Protein AF-A0A444UTI2-F1 (afdb_monomer_lite)

pLDDT: mean 84.06, std 17.98, range [40.38, 98.62]

Organism: Acipenser ruthenus (NCBI:txid7906)

Radius of gyration: 18.8 Å; chains: 1; bounding box: 43×40×63 Å

Foldseek 3Di:
DKWWWDQPDPQANQWIKIFDDDPDPPPDGDIWTWGFLDDPLQFWTKIKTAPDADPVQAGDFIKMFIKTPDLQDHDPVVVVVVQVLCVLLVNHPQKDFADAPPHDDPPDPDPPPPDDPPPCVVVVVVPVVDPPPVNNPSRNVSRHGDSPDDLVSNAAKIATGMMRHGPDKDFRHNWMKGWDADPVRIIMIDIDGDTDPDD

InterPro domains:
  IPR000566 Lipocalin/cytosolic fatty-acid binding domain [PF00061] (10-85)
  IPR002449 Retinol binding protein/Purpurin [PR01174] (9-24)
  IPR002449 Retinol binding protein/Purpurin [PR01174] (35-51)
  IPR002449 Retinol binding protein/Purpurin [PR01174] (63-82)
  IPR002449 Retinol binding protein/Purpurin [PTHR11873] (1-102)
  IPR012674 Calycin [G3DSA:2.40.128.20] (1-105)
  IPR012674 Calycin [G3DSA:2.40.128.20] (136-199)
  IPR012674 Calycin [SSF50814] (4-91)
  IPR012674 Calycin [SSF50814] (127-194)
  IPR022272 Lipocalin family conserved site [PS00213] (148-161)

Secondary structure (DSSP, 8-state):
-EEEEE-S-TT-TTEEEEEEE-SSTTS--EEEEEEEEEE-SSSEEEEEEEEEE-TTSBEEEEEEEEEESSTT---HHHHHHHHHHHHHTT-TT--EEPP-TT--------------TTTTHHHHHHHTT---------BGGG----TT--HHHH-EEEEEEEEE--SS--B-SS-EEEEEE-TT--EEEEEE--B----

Structure (mmCIF, N/CA/C/O backbone):
data_AF-A0A444UTI2-F1
#
_entry.id   AF-A0A444UTI2-F1
#
loop_
_atom_site.group_PDB
_atom_site.id
_atom_site.type_symbol
_atom_site.label_atom_id
_atom_site.label_alt_id
_atom_site.label_comp_id
_atom_site.label_asym_id
_atom_site.label_entity_id
_atom_site.label_seq_id
_atom_site.pdbx_PDB_ins_code
_atom_site.Cartn_x
_atom_site.Cartn_y
_atom_site.Cartn_z
_atom_site.occupancy
_atom_site.B_iso_or_equiv
_atom_site.auth_seq_id
_atom_site.auth_comp_id
_atom_site.auth_asym_id
_atom_site.auth_atom_id
_atom_site.pdbx_PDB_model_num
ATOM 1 N N . MET A 1 1 ? -8.626 11.758 -7.438 1.00 76.06 1 MET A N 1
ATOM 2 C CA . MET A 1 1 ? -7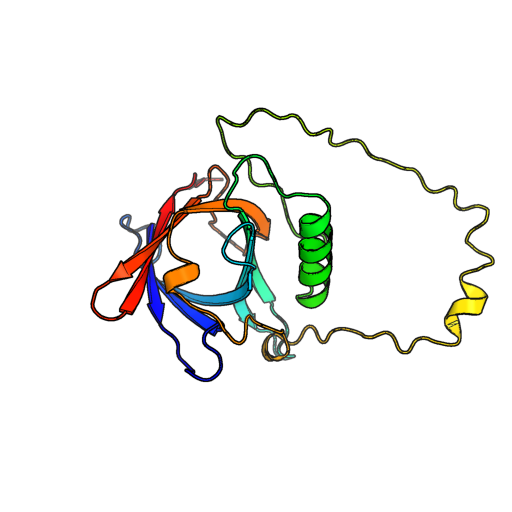.184 11.926 -7.732 1.00 76.06 1 MET A CA 1
ATOM 3 C C . MET A 1 1 ? -6.773 10.808 -8.670 1.00 76.06 1 MET A C 1
ATOM 5 O O . MET A 1 1 ? -7.313 9.720 -8.507 1.00 76.06 1 MET A O 1
ATOM 9 N N . SER A 1 2 ? -5.887 11.069 -9.632 1.00 85.38 2 SER A N 1
ATOM 10 C CA . SER A 1 2 ? -5.289 10.017 -10.464 1.00 85.38 2 SER A CA 1
ATOM 11 C C . SER A 1 2 ? -3.809 9.891 -10.125 1.00 85.38 2 SER A C 1
ATOM 13 O O . SER A 1 2 ? -3.140 10.911 -9.943 1.00 85.38 2 SER A O 1
ATOM 15 N N . ALA A 1 3 ? -3.314 8.662 -10.047 1.00 90.38 3 ALA A N 1
ATOM 16 C CA . ALA A 1 3 ? -1.910 8.365 -9.814 1.00 90.38 3 ALA A CA 1
ATOM 17 C C . ALA A 1 3 ? -1.399 7.321 -10.809 1.00 90.38 3 ALA A C 1
ATOM 19 O O . ALA A 1 3 ? -2.153 6.449 -11.235 1.00 90.38 3 ALA A O 1
ATOM 20 N N . GLN A 1 4 ? -0.125 7.421 -11.166 1.00 93.06 4 GLN A N 1
ATOM 21 C CA . GLN A 1 4 ? 0.609 6.430 -11.945 1.00 93.06 4 GLN A CA 1
ATOM 22 C C . GLN A 1 4 ? 1.736 5.865 -11.087 1.00 93.06 4 GLN A C 1
ATOM 24 O O . GLN A 1 4 ? 2.342 6.598 -10.302 1.00 93.06 4 GLN A O 1
ATOM 29 N N . TYR A 1 5 ? 2.027 4.580 -11.244 1.00 94.38 5 TYR A N 1
ATOM 30 C CA . TYR A 1 5 ? 3.024 3.885 -10.443 1.00 94.38 5 TYR A CA 1
ATOM 31 C C . TYR A 1 5 ? 4.166 3.404 -11.322 1.00 94.38 5 TYR A C 1
ATOM 33 O O . TYR A 1 5 ? 3.947 2.806 -12.374 1.00 94.38 5 TYR A O 1
ATOM 41 N N . THR A 1 6 ? 5.388 3.635 -10.859 1.00 94.56 6 THR A N 1
ATOM 42 C CA . THR A 1 6 ? 6.602 3.093 -11.467 1.00 94.56 6 THR A CA 1
ATOM 43 C C . THR A 1 6 ? 7.312 2.178 -10.478 1.00 94.56 6 THR A C 1
ATOM 45 O O . THR A 1 6 ? 7.203 2.355 -9.265 1.00 94.56 6 THR A O 1
ATOM 48 N N . VAL A 1 7 ? 8.031 1.180 -10.989 1.00 94.75 7 VAL A N 1
ATOM 49 C CA . VAL A 1 7 ? 8.854 0.261 -10.190 1.00 94.75 7 VAL A CA 1
ATOM 50 C C . VAL A 1 7 ? 10.319 0.655 -10.396 1.00 94.75 7 VAL A C 1
ATOM 52 O O . VAL A 1 7 ? 10.871 0.355 -11.455 1.00 94.75 7 VAL A O 1
ATOM 55 N N . PRO A 1 8 ? 10.972 1.333 -9.432 1.00 92.69 8 PRO A N 1
ATOM 56 C CA . PRO A 1 8 ? 12.364 1.756 -9.590 1.00 92.69 8 PRO A CA 1
ATOM 57 C C . PRO A 1 8 ? 13.346 0.580 -9.627 1.00 92.69 8 PRO A C 1
ATOM 59 O O . PRO A 1 8 ? 14.372 0.653 -10.298 1.00 92.69 8 PRO A O 1
ATOM 62 N N . ASN A 1 9 ? 13.038 -0.505 -8.907 1.00 92.44 9 ASN A N 1
ATOM 63 C CA . ASN A 1 9 ? 13.859 -1.709 -8.850 1.00 92.44 9 ASN A CA 1
ATOM 64 C C . ASN A 1 9 ? 13.020 -2.953 -9.194 1.00 92.44 9 ASN A C 1
ATOM 66 O O . ASN A 1 9 ? 12.227 -3.390 -8.358 1.00 92.44 9 ASN A O 1
ATOM 70 N N . PRO A 1 10 ? 13.221 -3.574 -10.371 1.00 90.81 10 PRO A N 1
ATOM 71 C CA . PRO A 1 10 ? 12.492 -4.779 -10.772 1.00 90.81 10 PRO A CA 1
ATOM 72 C C . PRO A 1 10 ? 12.677 -5.984 -9.839 1.00 90.81 10 PRO A C 1
ATOM 74 O O . PRO A 1 10 ? 11.828 -6.867 -9.827 1.00 90.81 10 PRO A O 1
ATOM 77 N N . ALA A 1 11 ? 13.759 -6.032 -9.051 1.00 92.62 11 ALA A N 1
ATOM 78 C CA . ALA A 1 11 ? 13.981 -7.092 -8.064 1.00 92.62 11 ALA A CA 1
ATOM 79 C C . ALA A 1 11 ? 13.108 -6.939 -6.803 1.00 92.62 11 ALA A C 1
ATOM 81 O O . ALA A 1 11 ? 13.028 -7.862 -6.001 1.00 92.62 11 ALA A O 1
ATOM 82 N N . ALA A 1 12 ? 12.466 -5.782 -6.620 1.00 93.00 12 ALA A N 1
ATOM 83 C CA . ALA A 1 12 ? 11.563 -5.498 -5.510 1.00 93.00 12 ALA A CA 1
ATOM 84 C C . ALA A 1 12 ? 10.273 -4.840 -6.037 1.00 93.00 12 ALA A C 1
ATOM 86 O O . ALA A 1 12 ? 10.026 -3.663 -5.760 1.00 93.00 12 ALA A O 1
ATOM 87 N N . PRO A 1 13 ? 9.432 -5.571 -6.794 1.00 94.56 13 PRO A N 1
ATOM 88 C CA . PRO A 1 13 ? 8.257 -5.009 -7.465 1.00 94.56 13 PRO A CA 1
ATOM 89 C C . PRO A 1 13 ? 7.216 -4.429 -6.497 1.00 94.56 13 PRO A C 1
ATOM 91 O O . PRO A 1 13 ? 6.446 -3.553 -6.881 1.00 94.56 13 PRO A O 1
ATOM 94 N N . GLY A 1 14 ? 7.215 -4.861 -5.230 1.00 95.19 14 GLY A N 1
ATOM 95 C CA . GLY A 1 14 ? 6.378 -4.287 -4.175 1.00 95.19 14 GLY A CA 1
ATOM 96 C C . GLY A 1 14 ? 6.800 -2.885 -3.714 1.00 95.19 14 GLY A C 1
ATOM 97 O O . GLY A 1 14 ? 5.998 -2.214 -3.067 1.00 95.19 14 GLY A O 1
ATOM 98 N N . LYS A 1 15 ? 8.018 -2.414 -4.037 1.00 95.56 15 LYS A N 1
ATOM 99 C CA . LYS A 1 15 ? 8.489 -1.044 -3.759 1.00 95.56 15 LYS A CA 1
ATOM 100 C C . LYS A 1 15 ? 8.261 -0.170 -4.989 1.00 95.56 15 LYS A C 1
ATOM 102 O O . LYS A 1 15 ? 9.105 -0.100 -5.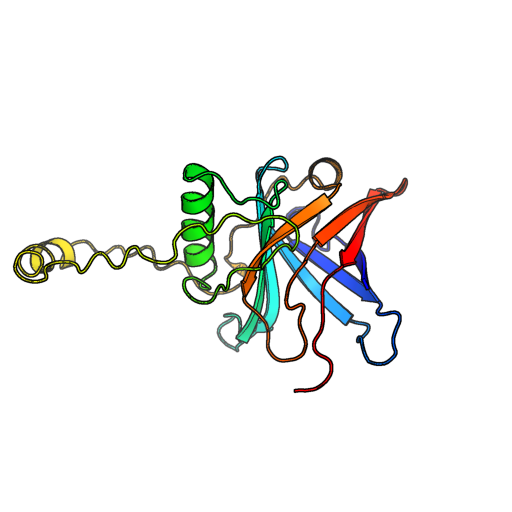879 1.00 95.56 15 LYS A O 1
ATOM 107 N N . MET A 1 16 ? 7.118 0.503 -5.033 1.00 95.56 16 MET A N 1
ATOM 108 C CA . MET A 1 16 ? 6.751 1.386 -6.139 1.00 95.56 16 MET A CA 1
ATOM 109 C C . MET A 1 16 ? 6.936 2.856 -5.766 1.00 95.56 16 MET A C 1
ATOM 111 O O . MET A 1 16 ? 7.008 3.225 -4.592 1.00 95.56 16 MET A O 1
ATOM 115 N N . PHE A 1 17 ? 6.980 3.703 -6.788 1.00 94.50 17 PHE A N 1
ATOM 116 C CA . PHE A 1 17 ? 6.906 5.150 -6.660 1.00 94.50 17 PHE A CA 1
ATOM 117 C C . PHE A 1 17 ? 5.603 5.643 -7.292 1.00 94.50 17 PHE A C 1
ATOM 119 O O . PHE A 1 17 ? 5.302 5.329 -8.445 1.00 94.50 17 PHE A O 1
ATOM 126 N N . MET A 1 18 ? 4.807 6.379 -6.521 1.00 92.88 18 MET A N 1
ATOM 127 C CA . MET A 1 18 ? 3.493 6.875 -6.911 1.00 92.88 18 MET A CA 1
ATOM 128 C C . MET A 1 18 ? 3.595 8.335 -7.334 1.00 92.88 18 MET A C 1
ATOM 130 O O . MET A 1 18 ? 3.789 9.211 -6.497 1.00 92.88 18 MET A O 1
ATOM 134 N N . ASN A 1 19 ? 3.377 8.603 -8.617 1.00 90.69 19 ASN A N 1
ATOM 135 C CA . ASN A 1 19 ? 3.254 9.948 -9.165 1.00 90.69 19 ASN A CA 1
ATOM 136 C C . ASN A 1 19 ? 1.779 10.326 -9.237 1.00 90.69 19 ASN A C 1
ATOM 138 O O . ASN A 1 19 ? 1.020 9.705 -9.983 1.00 90.69 19 ASN A O 1
ATOM 142 N N . TYR A 1 20 ? 1.354 11.340 -8.493 1.00 85.19 20 TYR A N 1
ATOM 143 C CA . TYR A 1 20 ? -0.046 11.750 -8.454 1.00 85.19 20 TYR A CA 1
ATOM 144 C C . TYR A 1 20 ? -0.251 13.167 -8.970 1.00 85.19 20 TYR A C 1
ATOM 146 O O . TYR A 1 20 ? 0.548 14.074 -8.738 1.00 85.19 20 TYR A O 1
ATOM 154 N N . GLN A 1 21 ? -1.378 13.359 -9.655 1.00 74.94 21 GLN A N 1
ATOM 155 C CA . GLN A 1 21 ? -1.825 14.660 -10.134 1.00 74.94 21 GLN A CA 1
ATOM 156 C C . GLN A 1 21 ? -3.221 14.964 -9.578 1.00 74.94 21 GLN A C 1
ATOM 158 O O . GLN A 1 21 ? -4.174 14.185 -9.720 1.00 74.94 21 GLN A O 1
ATOM 163 N N . GLY A 1 22 ? -3.337 16.102 -8.894 1.00 65.19 22 GLY A N 1
ATOM 164 C CA . GLY A 1 22 ? -4.606 16.663 -8.448 1.00 65.19 22 GLY A CA 1
ATOM 165 C C . GLY A 1 22 ? -5.216 17.573 -9.515 1.00 65.19 22 GLY A C 1
ATOM 166 O O . GLY A 1 22 ? -4.516 18.350 -10.150 1.00 65.19 22 GLY A O 1
ATOM 167 N N . LEU A 1 23 ? -6.537 17.492 -9.708 1.00 52.66 23 LEU A N 1
ATOM 168 C CA . LEU A 1 23 ? -7.281 18.336 -10.663 1.00 52.66 23 LEU A CA 1
ATOM 169 C C . LEU A 1 23 ? -7.608 19.740 -10.115 1.00 52.66 23 LEU A C 1
ATOM 171 O O . LEU A 1 23 ? -8.112 20.583 -10.848 1.00 52.66 23 LEU A O 1
ATOM 175 N N . ALA A 1 24 ? -7.345 19.992 -8.831 1.00 45.44 24 ALA A N 1
ATOM 176 C CA . ALA A 1 24 ? -7.494 21.301 -8.203 1.00 45.44 24 ALA A CA 1
ATOM 177 C C . ALA A 1 24 ? -6.104 21.829 -7.839 1.00 45.44 24 ALA A C 1
ATOM 179 O O . ALA A 1 24 ? -5.299 21.069 -7.313 1.00 45.44 24 ALA A O 1
ATOM 180 N N . SER A 1 25 ? -5.843 23.124 -8.038 1.00 40.38 25 SER A N 1
ATOM 181 C CA . SER A 1 25 ? -4.560 23.785 -7.727 1.00 40.38 25 SER A CA 1
ATOM 182 C C . SER A 1 25 ? -4.097 23.642 -6.266 1.00 40.38 25 SER A C 1
ATOM 184 O O . SER A 1 25 ? -2.938 23.900 -5.969 1.00 40.38 25 SER A O 1
ATOM 186 N N . TYR A 1 26 ? -4.994 23.231 -5.362 1.00 48.59 26 TYR A N 1
ATOM 187 C CA . TYR A 1 26 ? -4.726 22.945 -3.947 1.00 48.59 26 TYR A CA 1
ATOM 188 C C . TYR A 1 26 ? -4.386 21.475 -3.653 1.00 48.59 26 TYR A C 1
ATOM 190 O O . TYR A 1 26 ? -3.902 21.160 -2.571 1.00 48.59 26 TYR A O 1
ATOM 198 N N . LEU A 1 27 ? -4.674 20.560 -4.580 1.00 56.81 27 LEU A N 1
ATOM 199 C CA . LEU A 1 27 ? -4.291 19.156 -4.476 1.00 56.81 27 LEU A CA 1
ATOM 200 C C . LEU A 1 27 ? -2.938 19.027 -5.170 1.00 56.81 27 LEU A C 1
ATOM 202 O O . LEU A 1 27 ? -2.890 18.866 -6.389 1.00 56.81 27 LEU A O 1
ATOM 206 N N . SER A 1 28 ? -1.857 19.174 -4.402 1.00 54.84 28 SER A N 1
ATOM 207 C CA . SER A 1 28 ? -0.483 19.130 -4.906 1.00 54.84 28 SER A CA 1
ATOM 208 C C . SER A 1 28 ? -0.287 17.971 -5.886 1.00 54.84 28 SER A C 1
ATOM 210 O O . SER A 1 28 ? -0.652 16.832 -5.598 1.00 54.84 28 SER A O 1
ATOM 212 N N . SER A 1 29 ? 0.288 18.257 -7.054 1.00 68.50 29 SER A N 1
ATOM 213 C CA . SER A 1 29 ? 1.008 17.235 -7.810 1.00 68.50 29 SER A CA 1
ATOM 214 C C . SER A 1 29 ? 2.245 16.853 -7.006 1.00 68.50 29 SER A C 1
ATOM 216 O O . SER A 1 29 ? 2.961 17.743 -6.543 1.00 68.50 29 SER A O 1
ATOM 218 N N . GLY A 1 30 ? 2.492 15.564 -6.827 1.00 78.56 30 GLY A N 1
ATOM 219 C CA . GLY A 1 30 ? 3.576 15.086 -5.981 1.00 78.56 30 GLY A CA 1
ATOM 220 C C . GLY A 1 30 ? 3.977 13.659 -6.316 1.00 78.56 30 GLY A C 1
ATOM 221 O O . GLY A 1 30 ? 3.381 13.012 -7.183 1.00 78.56 30 GLY A O 1
ATOM 222 N N . GLY A 1 31 ? 5.020 13.202 -5.636 1.00 85.00 31 GLY A N 1
ATOM 223 C CA . GLY A 1 31 ? 5.572 11.869 -5.786 1.00 85.00 31 GLY A CA 1
ATOM 224 C C . GLY A 1 31 ? 5.914 11.307 -4.417 1.00 85.00 31 GLY A C 1
ATOM 225 O O . GLY A 1 31 ? 6.728 11.900 -3.717 1.00 85.00 31 GLY A O 1
ATOM 226 N N . ASP A 1 32 ? 5.305 10.180 -4.059 1.00 88.94 32 ASP A N 1
ATOM 227 C CA . ASP A 1 32 ? 5.557 9.499 -2.789 1.00 88.94 32 ASP A CA 1
ATOM 228 C C . ASP A 1 32 ? 5.983 8.050 -3.057 1.00 88.94 32 ASP A C 1
ATOM 230 O O . ASP A 1 32 ? 5.527 7.411 -4.010 1.00 88.94 32 ASP A O 1
ATOM 234 N N . ASN A 1 33 ? 6.807 7.491 -2.171 1.00 92.25 33 ASN A N 1
ATOM 235 C CA . ASN A 1 33 ? 7.007 6.046 -2.129 1.00 92.25 33 ASN A CA 1
ATOM 236 C C . ASN A 1 33 ? 5.672 5.357 -1.826 1.00 92.25 33 ASN A C 1
ATOM 238 O O . ASN A 1 33 ? 4.947 5.776 -0.929 1.00 92.25 33 ASN A O 1
ATOM 242 N N . TYR A 1 34 ? 5.364 4.284 -2.545 1.00 94.94 34 TYR A N 1
ATOM 243 C CA . TYR A 1 34 ? 4.183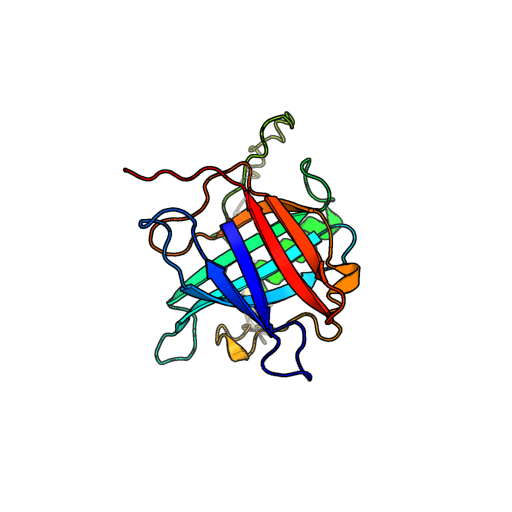 3.465 -2.311 1.00 94.94 34 TYR A CA 1
ATOM 244 C C . TYR A 1 34 ? 4.610 2.005 -2.280 1.00 94.94 34 TYR A C 1
ATOM 246 O O . TYR A 1 34 ? 4.890 1.388 -3.308 1.00 94.94 34 TYR A O 1
ATOM 254 N N . TRP A 1 35 ? 4.726 1.459 -1.079 1.00 97.50 35 TRP A N 1
ATOM 255 C CA . TRP A 1 35 ? 5.156 0.088 -0.871 1.00 97.50 35 TRP A CA 1
ATOM 256 C C . TRP A 1 35 ? 3.963 -0.777 -0.501 1.00 97.50 35 TRP A C 1
ATOM 258 O O . TRP A 1 35 ? 3.131 -0.387 0.318 1.00 97.50 35 TRP A O 1
ATOM 268 N N . VAL A 1 36 ? 3.891 -1.965 -1.090 1.00 98.25 36 VAL A N 1
ATOM 269 C CA . VAL A 1 36 ? 2.949 -3.006 -0.682 1.00 98.25 36 VAL A CA 1
ATOM 270 C C . VAL A 1 36 ? 3.682 -3.914 0.293 1.00 98.25 36 VAL A C 1
ATOM 272 O O . VAL A 1 36 ? 4.533 -4.706 -0.108 1.00 98.25 36 VAL A O 1
ATOM 275 N N . ILE A 1 37 ? 3.379 -3.757 1.580 1.00 97.88 37 ILE A N 1
ATOM 276 C CA . ILE A 1 37 ? 3.993 -4.529 2.666 1.00 97.88 37 ILE A CA 1
ATOM 277 C C . ILE A 1 37 ? 3.548 -5.983 2.577 1.00 97.88 37 ILE A C 1
ATOM 279 O O . ILE A 1 37 ? 4.371 -6.891 2.582 1.00 97.88 37 ILE A O 1
ATOM 283 N N . ASP A 1 38 ? 2.238 -6.193 2.455 1.00 98.31 38 ASP A N 1
ATOM 284 C CA . ASP A 1 38 ? 1.654 -7.521 2.326 1.00 98.31 38 ASP A CA 1
ATOM 285 C C . ASP A 1 38 ? 0.294 -7.451 1.628 1.00 98.31 38 ASP A C 1
ATOM 287 O O . ASP A 1 38 ? -0.423 -6.449 1.726 1.00 98.31 38 ASP A O 1
ATOM 291 N N . THR A 1 39 ? -0.059 -8.511 0.909 1.00 98.44 39 THR A N 1
ATOM 292 C CA . THR A 1 39 ? -1.370 -8.678 0.280 1.00 98.44 39 THR A CA 1
ATOM 293 C C . THR A 1 39 ? -1.564 -10.123 -0.160 1.00 98.44 39 THR A C 1
ATOM 295 O O . THR A 1 39 ? -0.646 -10.767 -0.674 1.00 98.44 39 THR A O 1
ATOM 298 N N . ASP A 1 40 ? -2.793 -10.611 -0.018 1.00 97.94 40 ASP A N 1
ATOM 299 C CA . ASP A 1 40 ? -3.246 -11.851 -0.650 1.00 97.94 40 ASP A CA 1
ATOM 300 C C . ASP A 1 40 ? -3.986 -11.609 -1.975 1.00 97.94 40 ASP A C 1
ATOM 302 O O . ASP A 1 40 ? -4.529 -12.551 -2.541 1.00 97.94 40 ASP A O 1
ATOM 306 N N . TYR A 1 41 ? -4.004 -10.363 -2.467 1.00 98.38 41 TYR A N 1
ATOM 307 C CA . TYR A 1 41 ? -4.709 -9.863 -3.659 1.00 98.38 41 TYR A CA 1
ATOM 308 C C . TYR A 1 41 ? -6.242 -9.910 -3.604 1.00 98.38 41 TYR A C 1
ATOM 310 O O . TYR A 1 41 ? -6.904 -9.016 -4.144 1.00 98.38 41 TYR A O 1
ATOM 318 N N . ASP A 1 42 ? -6.805 -10.911 -2.936 1.00 97.56 42 ASP A N 1
ATOM 319 C CA . ASP A 1 42 ? -8.229 -11.239 -2.970 1.00 97.56 42 ASP A CA 1
ATOM 320 C C . ASP A 1 42 ? -9.015 -10.692 -1.777 1.00 97.56 42 ASP A C 1
ATOM 322 O O . ASP A 1 42 ? -10.234 -10.536 -1.865 1.00 97.56 42 ASP A O 1
ATOM 326 N N . ASN A 1 43 ? -8.358 -10.384 -0.657 1.00 97.94 43 ASN A N 1
ATOM 327 C CA . ASN A 1 43 ? -9.055 -9.955 0.552 1.00 97.94 43 ASN A CA 1
ATOM 328 C C . ASN A 1 43 ? -8.485 -8.675 1.138 1.00 97.94 43 ASN A C 1
ATOM 330 O O . ASN A 1 43 ? -9.272 -7.790 1.477 1.00 97.94 43 ASN A O 1
ATOM 334 N N . TYR A 1 44 ? -7.163 -8.555 1.265 1.00 98.50 44 TYR A N 1
ATOM 335 C CA . TYR A 1 44 ? -6.535 -7.425 1.947 1.00 98.50 44 TYR A CA 1
ATOM 336 C C . TYR A 1 44 ? -5.246 -6.963 1.278 1.00 98.50 44 TYR A C 1
ATOM 338 O O . TYR A 1 44 ? -4.576 -7.716 0.573 1.00 98.50 44 TYR A O 1
ATOM 346 N N . ALA A 1 45 ? -4.883 -5.715 1.547 1.00 98.62 45 ALA A N 1
ATOM 347 C CA . ALA A 1 45 ? -3.569 -5.187 1.225 1.00 98.62 45 ALA A CA 1
ATOM 348 C C . ALA A 1 45 ? -3.135 -4.161 2.269 1.00 98.62 45 ALA A C 1
ATOM 350 O O . ALA A 1 45 ? -3.949 -3.387 2.773 1.00 98.62 45 ALA A O 1
ATOM 351 N N . ILE A 1 46 ? -1.849 -4.161 2.589 1.00 98.56 46 ILE A N 1
ATOM 352 C CA . ILE A 1 46 ? -1.230 -3.260 3.557 1.00 98.56 46 ILE A CA 1
ATOM 353 C C . ILE A 1 46 ? -0.229 -2.414 2.797 1.00 98.56 46 ILE A C 1
ATOM 355 O O . ILE A 1 46 ? 0.731 -2.938 2.230 1.00 98.56 46 ILE A O 1
ATOM 359 N N . THR A 1 47 ? -0.456 -1.107 2.778 1.00 98.06 47 THR A N 1
ATOM 360 C CA . THR A 1 47 ? 0.439 -0.179 2.092 1.00 98.06 47 THR A CA 1
ATOM 361 C C . THR A 1 47 ? 1.284 0.582 3.085 1.00 98.06 47 THR A C 1
ATOM 363 O O . THR A 1 47 ? 0.889 0.786 4.229 1.00 98.06 47 THR A O 1
ATOM 366 N N . TYR A 1 48 ? 2.419 1.077 2.631 1.00 97.62 48 TYR A N 1
ATOM 367 C CA . TYR A 1 48 ? 3.294 1.920 3.420 1.00 97.62 48 TYR A CA 1
ATOM 368 C C . TYR A 1 48 ? 3.914 2.991 2.534 1.00 97.62 48 TYR A C 1
ATOM 370 O O . TYR A 1 48 ? 4.295 2.728 1.394 1.00 97.62 48 TYR A O 1
ATOM 378 N N . ALA A 1 49 ? 4.024 4.194 3.072 1.00 95.38 49 ALA A N 1
ATOM 379 C CA . ALA A 1 49 ? 4.689 5.311 2.440 1.00 95.38 49 ALA A CA 1
ATOM 380 C C . ALA A 1 49 ? 5.417 6.121 3.509 1.00 95.38 49 ALA A C 1
ATOM 382 O O . ALA A 1 49 ? 4.878 6.359 4.590 1.00 95.38 49 ALA A O 1
ATOM 383 N N . CYS A 1 50 ? 6.621 6.580 3.185 1.00 94.75 50 CYS A N 1
ATOM 384 C CA . CYS A 1 50 ? 7.373 7.515 4.008 1.00 94.75 50 CYS A CA 1
ATOM 385 C C . CYS A 1 50 ? 7.770 8.715 3.147 1.00 94.75 50 CYS A C 1
ATOM 387 O O . CYS A 1 50 ? 8.381 8.534 2.089 1.00 94.75 50 CYS A O 1
ATOM 389 N N . ARG A 1 51 ? 7.369 9.913 3.577 1.00 91.44 51 ARG A N 1
ATOM 390 C CA . ARG A 1 51 ? 7.613 11.201 2.916 1.00 91.44 51 ARG A CA 1
ATOM 391 C C . ARG A 1 51 ? 8.926 11.829 3.369 1.00 91.44 51 ARG A C 1
ATOM 393 O O . ARG A 1 51 ? 9.646 12.370 2.536 1.00 91.44 51 ARG A O 1
ATOM 400 N N . SER A 1 52 ? 9.253 11.725 4.656 1.00 92.12 52 SER A N 1
ATOM 401 C CA . SER A 1 52 ? 10.523 12.189 5.222 1.00 92.12 52 SER A CA 1
ATOM 402 C C . SER A 1 52 ? 11.141 11.130 6.130 1.00 92.12 52 SER A C 1
ATOM 404 O O . SER A 1 52 ? 10.462 10.502 6.942 1.00 92.12 52 SER A O 1
ATOM 406 N N . LEU A 1 53 ? 12.448 10.928 5.975 1.00 94.44 53 LEU A N 1
ATOM 407 C CA . LEU A 1 53 ? 13.254 10.073 6.842 1.00 94.44 53 LEU A CA 1
ATOM 408 C C . LEU A 1 53 ? 13.972 10.928 7.884 1.00 94.44 53 LEU A C 1
ATOM 410 O O . LEU A 1 53 ? 14.338 12.072 7.609 1.00 94.44 53 LEU A O 1
ATOM 414 N N . LYS A 1 54 ? 14.217 10.342 9.052 1.00 95.06 54 LYS A N 1
ATOM 415 C CA . LYS A 1 54 ? 15.152 10.869 10.047 1.00 95.06 54 LYS A CA 1
ATOM 416 C C . LYS A 1 54 ? 16.582 10.459 9.700 1.00 95.06 54 LYS A C 1
ATOM 418 O O . LYS A 1 54 ? 16.805 9.549 8.901 1.00 95.06 54 LYS A O 1
ATOM 423 N N . ASP A 1 55 ? 17.549 11.080 10.369 1.00 95.56 55 ASP A N 1
ATOM 424 C CA . ASP A 1 55 ? 18.979 10.791 10.184 1.00 95.56 55 ASP A CA 1
ATOM 425 C C . ASP A 1 55 ? 19.358 9.338 10.529 1.00 95.56 55 ASP A C 1
ATOM 427 O O . ASP A 1 55 ? 20.327 8.804 9.995 1.00 95.56 55 ASP A O 1
ATOM 431 N N . ASP A 1 56 ? 18.587 8.681 11.401 1.00 94.19 56 ASP A N 1
ATOM 432 C CA . ASP A 1 56 ? 18.769 7.273 11.774 1.00 94.19 56 ASP A CA 1
ATOM 433 C C . ASP A 1 56 ? 18.119 6.280 10.786 1.00 94.19 56 ASP A C 1
ATOM 435 O O . ASP A 1 56 ? 18.188 5.067 10.990 1.00 94.19 56 ASP A O 1
ATOM 439 N N . GLY A 1 57 ? 17.492 6.776 9.713 1.00 93.81 57 GLY A N 1
ATOM 440 C CA . GLY A 1 57 ? 16.806 5.974 8.699 1.00 93.81 57 GLY A CA 1
ATOM 441 C C . GLY A 1 57 ? 15.398 5.516 9.090 1.00 93.81 57 GLY A C 1
ATOM 442 O O . GLY A 1 57 ? 14.759 4.790 8.322 1.00 93.81 57 GLY A O 1
ATOM 443 N N . THR A 1 58 ? 14.888 5.920 10.257 1.00 95.31 58 THR A N 1
ATOM 444 C CA . THR A 1 58 ? 13.480 5.721 10.623 1.00 95.31 58 THR A CA 1
ATOM 445 C C . THR A 1 58 ? 12.577 6.737 9.921 1.00 95.31 58 THR A C 1
ATOM 447 O O . THR A 1 58 ? 13.033 7.764 9.414 1.00 95.31 58 THR A O 1
ATOM 450 N N . CYS A 1 59 ? 11.276 6.448 9.849 1.00 95.50 59 CYS A N 1
ATOM 451 C CA . CYS A 1 59 ? 10.324 7.359 9.220 1.00 95.50 59 CYS A CA 1
ATOM 452 C C . CYS A 1 59 ? 9.922 8.495 10.166 1.00 95.50 59 CYS A C 1
ATOM 454 O O . CYS A 1 59 ? 9.602 8.255 11.333 1.00 95.50 59 CYS A O 1
ATOM 456 N N . ASP A 1 60 ? 9.918 9.720 9.649 1.00 94.56 60 ASP A N 1
ATOM 457 C CA . ASP A 1 60 ? 9.450 10.911 10.353 1.00 94.56 60 ASP A CA 1
ATOM 458 C C . ASP A 1 60 ? 7.984 11.199 10.007 1.00 94.56 60 ASP A C 1
ATOM 460 O O . ASP A 1 60 ? 7.102 11.019 10.847 1.00 94.56 60 ASP A O 1
ATOM 464 N N . ASP A 1 61 ? 7.705 11.508 8.737 1.00 93.69 61 ASP A N 1
ATOM 465 C CA . ASP A 1 61 ? 6.348 11.652 8.208 1.00 93.69 61 ASP A CA 1
ATOM 466 C C . ASP A 1 61 ? 6.024 10.506 7.247 1.00 93.69 61 ASP A C 1
ATOM 468 O O . ASP A 1 61 ? 6.560 10.416 6.143 1.00 93.69 61 ASP A O 1
ATOM 472 N N . GLY A 1 62 ? 5.131 9.610 7.658 1.00 93.88 62 GLY A N 1
ATOM 473 C CA . GLY A 1 62 ? 4.703 8.465 6.857 1.00 93.88 62 GLY A CA 1
ATOM 474 C C . GLY A 1 62 ? 3.211 8.212 6.960 1.00 93.88 62 GLY A C 1
ATOM 475 O O . GLY A 1 62 ? 2.558 8.665 7.894 1.00 93.88 62 GLY A O 1
ATOM 476 N N . TYR A 1 63 ? 2.658 7.461 6.018 1.00 95.75 63 TYR A N 1
ATOM 477 C CA . TYR A 1 63 ? 1.254 7.070 6.032 1.00 95.75 63 TYR A CA 1
ATOM 478 C C . TYR A 1 63 ? 1.075 5.633 5.571 1.00 95.75 63 TYR A C 1
ATOM 480 O O . TYR A 1 63 ? 1.910 5.055 4.875 1.00 95.75 63 TYR A O 1
ATOM 488 N N . SER A 1 64 ? -0.044 5.046 5.969 1.00 97.50 64 SER A N 1
ATOM 489 C CA . SER A 1 64 ? -0.380 3.668 5.632 1.00 97.50 64 SER A CA 1
ATOM 490 C C . SER A 1 64 ? -1.887 3.520 5.497 1.00 97.50 64 SER A C 1
ATOM 492 O O . SER A 1 64 ? -2.651 4.140 6.237 1.00 97.50 64 SER A O 1
ATOM 494 N N . LEU A 1 65 ? -2.316 2.704 4.537 1.00 97.50 65 LEU A N 1
ATOM 495 C CA . LEU A 1 65 ? -3.709 2.344 4.322 1.00 97.50 65 LEU A CA 1
ATOM 496 C C . LEU A 1 65 ? -3.833 0.825 4.392 1.00 97.50 65 LEU A C 1
ATOM 498 O O . LEU A 1 65 ? -3.099 0.092 3.727 1.00 97.50 65 LEU A O 1
ATOM 502 N N . ILE A 1 66 ? -4.791 0.361 5.191 1.00 98.38 66 ILE A N 1
ATOM 503 C CA . ILE A 1 66 ? -5.189 -1.044 5.223 1.00 98.38 66 ILE A CA 1
ATOM 504 C C . ILE A 1 66 ? -6.409 -1.188 4.327 1.00 98.38 66 ILE A C 1
ATOM 506 O O . ILE A 1 66 ? -7.511 -0.750 4.672 1.00 98.38 66 ILE A O 1
ATOM 510 N N . PHE A 1 67 ? -6.202 -1.782 3.162 1.00 98.38 67 PHE A N 1
ATOM 511 C CA . PHE A 1 67 ? -7.227 -2.015 2.164 1.00 98.38 67 PHE A CA 1
ATOM 512 C C . PHE A 1 67 ? -7.904 -3.373 2.340 1.00 98.38 67 PHE A C 1
ATOM 514 O O . PHE A 1 67 ? -7.312 -4.342 2.811 1.00 98.38 67 PHE A O 1
ATOM 521 N N . SER A 1 68 ? -9.159 -3.434 1.904 1.00 98.12 68 SER A N 1
ATOM 522 C CA . SER A 1 68 ? -9.957 -4.647 1.792 1.00 98.12 68 SER A CA 1
ATOM 523 C C . SER A 1 68 ? -10.721 -4.667 0.475 1.00 98.12 68 SER A C 1
ATOM 525 O O . SER A 1 68 ? -11.191 -3.623 0.009 1.00 98.12 68 SER A O 1
ATOM 527 N N . ARG A 1 69 ? -10.911 -5.855 -0.105 1.00 97.00 69 ARG A N 1
ATOM 528 C CA . ARG A 1 69 ? -11.870 -6.044 -1.208 1.00 97.00 69 ARG A CA 1
ATOM 529 C C . ARG A 1 69 ? -13.321 -5.914 -0.737 1.00 97.00 69 ARG A C 1
ATOM 531 O O . ARG A 1 69 ? -14.204 -5.589 -1.527 1.00 97.00 69 ARG A O 1
ATOM 538 N N . ASN A 1 70 ? -13.576 -6.117 0.558 1.00 95.38 70 ASN A N 1
ATOM 539 C CA . ASN A 1 70 ? -14.895 -6.021 1.174 1.00 95.38 70 ASN A CA 1
ATOM 540 C C . ASN A 1 70 ? -14.992 -4.798 2.114 1.00 95.38 70 ASN A C 1
ATOM 542 O O . ASN A 1 70 ? -14.337 -4.782 3.162 1.00 95.38 70 ASN A O 1
ATOM 546 N N . PRO A 1 71 ? -15.863 -3.809 1.830 1.00 94.19 71 PRO A N 1
ATOM 547 C CA . PRO A 1 71 ? -16.008 -2.617 2.669 1.00 94.19 71 PRO A CA 1
ATOM 548 C C . PRO A 1 71 ? -16.634 -2.899 4.047 1.00 94.19 71 PRO A C 1
ATOM 550 O O . PRO A 1 71 ? -16.697 -1.999 4.878 1.00 94.19 71 PRO A O 1
ATOM 553 N N . ARG A 1 72 ? -17.116 -4.125 4.306 1.00 90.44 72 ARG A N 1
ATOM 554 C CA . ARG A 1 72 ? -17.716 -4.528 5.593 1.00 90.44 72 ARG A CA 1
ATOM 555 C C . ARG A 1 72 ? -16.717 -4.926 6.669 1.00 90.44 72 ARG A C 1
ATOM 557 O O . ARG A 1 72 ? -17.129 -5.126 7.806 1.00 90.44 72 ARG A O 1
ATOM 564 N N . GLY A 1 73 ? -15.438 -5.044 6.333 1.00 91.31 73 GLY A N 1
ATOM 565 C CA . GLY A 1 73 ? -14.406 -5.429 7.289 1.00 91.31 73 GLY A CA 1
ATOM 566 C C . GLY A 1 73 ? -13.536 -6.581 6.803 1.00 91.31 73 GLY A C 1
ATOM 567 O O . GLY A 1 73 ? -13.705 -7.093 5.696 1.00 91.31 73 GLY A O 1
ATOM 568 N N . LEU A 1 74 ? -12.618 -6.993 7.678 1.00 94.69 74 LEU A N 1
ATOM 569 C CA . LEU A 1 74 ? -11.705 -8.116 7.470 1.00 94.69 74 LEU A CA 1
ATOM 570 C C . LEU A 1 74 ? -12.074 -9.293 8.386 1.00 94.69 74 LEU A C 1
ATOM 572 O O . LEU A 1 74 ? -12.444 -9.062 9.542 1.00 94.69 74 LEU A O 1
ATOM 576 N N . PRO A 1 75 ? -11.927 -10.549 7.932 1.00 95.19 75 PRO A N 1
ATOM 577 C CA . PRO A 1 75 ? -12.012 -11.729 8.788 1.00 95.19 75 PRO A CA 1
ATOM 578 C C . PRO A 1 75 ? -11.022 -11.681 9.968 1.00 95.19 75 PRO A C 1
ATOM 580 O O . PRO A 1 75 ? -9.921 -11.146 9.811 1.00 95.19 75 PRO A O 1
ATOM 583 N N . PRO A 1 76 ? -11.327 -12.312 11.122 1.00 95.56 76 PRO A N 1
ATOM 584 C CA . PRO A 1 76 ? -10.436 -12.312 12.288 1.00 95.56 76 PRO A CA 1
ATOM 585 C C . PRO A 1 76 ? -9.021 -12.842 12.017 1.00 95.56 76 PRO A C 1
ATOM 587 O O . PRO A 1 76 ? -8.066 -12.375 12.629 1.00 95.56 76 PRO A O 1
ATOM 590 N N . ALA A 1 77 ? -8.870 -13.803 11.098 1.00 96.12 77 ALA A N 1
ATOM 591 C CA . ALA A 1 77 ? -7.559 -14.312 10.696 1.00 96.12 77 ALA A CA 1
ATOM 592 C C . ALA A 1 77 ? -6.698 -13.217 10.044 1.00 96.12 77 ALA A C 1
ATOM 594 O O . ALA A 1 77 ? -5.550 -13.032 10.434 1.00 96.12 77 ALA A O 1
ATOM 595 N N . ILE A 1 78 ? -7.280 -12.434 9.131 1.00 96.94 78 ILE A N 1
ATOM 596 C CA . ILE A 1 78 ? -6.586 -11.340 8.443 1.00 96.94 78 ILE A CA 1
ATOM 597 C C . ILE A 1 78 ? -6.320 -10.172 9.399 1.00 96.94 78 ILE A C 1
ATOM 599 O O . ILE A 1 78 ? -5.256 -9.571 9.343 1.00 96.94 78 ILE A O 1
ATOM 603 N N . GLN A 1 79 ? -7.226 -9.883 10.339 1.00 96.31 79 GLN A N 1
ATOM 604 C CA . GLN A 1 79 ? -6.983 -8.844 11.350 1.00 96.31 79 GLN A CA 1
ATOM 605 C C . GLN A 1 79 ? -5.722 -9.114 12.189 1.00 96.31 79 GLN A C 1
ATOM 607 O O . GLN A 1 79 ? -5.029 -8.171 12.565 1.00 96.31 79 GLN A O 1
ATOM 612 N N . ARG A 1 80 ? -5.397 -10.387 12.465 1.00 96.75 80 ARG A N 1
ATOM 613 C CA . ARG A 1 80 ? -4.150 -10.755 13.158 1.00 96.75 80 ARG A CA 1
ATOM 614 C C . ARG A 1 80 ? -2.920 -10.466 12.303 1.00 96.75 80 ARG A C 1
ATOM 616 O O . ARG A 1 80 ? -1.961 -9.919 12.832 1.00 96.75 80 ARG A O 1
ATOM 623 N N . ILE A 1 81 ? -2.983 -10.774 11.006 1.00 97.50 81 ILE A N 1
ATOM 624 C CA . ILE A 1 81 ? -1.910 -10.463 10.049 1.00 97.50 81 ILE A CA 1
ATOM 625 C C . ILE A 1 81 ? -1.705 -8.949 9.974 1.00 97.50 81 ILE A C 1
ATOM 627 O O . ILE A 1 81 ? -0.585 -8.477 10.125 1.00 97.50 81 ILE A O 1
ATOM 631 N N . VAL A 1 82 ? -2.790 -8.178 9.831 1.00 97.44 82 VAL A N 1
ATOM 632 C CA . VAL A 1 82 ? -2.734 -6.709 9.816 1.00 97.44 82 VAL A CA 1
ATOM 633 C C . VAL A 1 82 ? -2.051 -6.180 11.070 1.00 97.44 82 VAL A C 1
ATOM 635 O O . VAL A 1 82 ? -1.120 -5.394 10.954 1.00 97.44 82 VAL A O 1
ATOM 638 N N . ARG A 1 83 ? -2.454 -6.640 12.259 1.00 96.69 83 ARG A N 1
ATOM 639 C CA . ARG A 1 83 ? -1.832 -6.202 13.514 1.00 96.69 83 ARG A CA 1
ATOM 640 C C . ARG A 1 83 ? -0.339 -6.535 13.569 1.00 96.69 83 ARG A C 1
ATOM 642 O O . ARG A 1 83 ? 0.450 -5.670 13.928 1.00 96.69 83 ARG A O 1
ATOM 649 N N . GLN A 1 84 ? 0.041 -7.753 13.191 1.00 96.44 84 GLN A N 1
ATOM 650 C CA . GLN A 1 84 ? 1.446 -8.154 13.141 1.00 96.44 84 GLN A CA 1
ATOM 651 C C . GLN A 1 84 ? 2.242 -7.245 12.192 1.00 96.44 84 GLN A C 1
ATOM 653 O O . GLN A 1 84 ? 3.286 -6.720 12.564 1.00 96.44 84 GLN A O 1
ATOM 658 N N . LYS A 1 85 ? 1.726 -6.987 10.987 1.00 97.25 85 LYS A N 1
ATOM 659 C CA . LYS A 1 85 ? 2.390 -6.119 10.007 1.00 97.25 85 LYS A CA 1
ATOM 660 C C . LYS A 1 85 ? 2.452 -4.656 10.446 1.00 97.25 85 LYS A C 1
ATOM 662 O O . LYS A 1 85 ? 3.427 -3.987 10.134 1.00 97.25 85 LYS A O 1
ATOM 667 N N . GLN A 1 86 ? 1.470 -4.167 11.205 1.00 96.75 86 GLN A N 1
ATOM 668 C CA . GLN A 1 86 ? 1.524 -2.839 11.829 1.00 96.75 86 GLN A CA 1
ATOM 669 C C . GLN A 1 86 ? 2.658 -2.728 12.860 1.00 96.75 86 GLN A C 1
ATOM 671 O O . GLN A 1 86 ? 3.277 -1.668 12.967 1.00 96.75 86 GLN A O 1
ATOM 676 N N . GLU A 1 87 ? 2.929 -3.801 13.609 1.00 95.31 87 GLU A N 1
ATOM 677 C CA . GLU A 1 87 ? 4.060 -3.887 14.542 1.00 95.31 87 GLU A CA 1
ATOM 678 C C . GLU A 1 87 ? 5.394 -3.953 13.775 1.00 95.31 87 GLU A C 1
ATOM 680 O O . GLU A 1 87 ? 6.298 -3.179 14.080 1.00 95.31 87 GLU A O 1
ATOM 685 N N . GLU A 1 88 ? 5.489 -4.774 12.720 1.00 94.44 88 GLU A N 1
ATOM 686 C CA . GLU A 1 88 ? 6.697 -4.907 11.881 1.00 94.44 88 GLU A CA 1
ATOM 687 C C . GLU A 1 88 ? 7.121 -3.597 11.191 1.00 94.44 88 GLU A C 1
ATOM 689 O O . GLU A 1 88 ? 8.314 -3.366 11.018 1.00 94.44 88 GLU A O 1
ATOM 694 N N . ILE A 1 89 ? 6.170 -2.729 10.821 1.00 95.69 89 ILE A N 1
ATOM 695 C CA . ILE A 1 89 ? 6.449 -1.410 10.213 1.00 95.69 89 ILE A CA 1
ATOM 696 C C . ILE A 1 89 ? 6.474 -0.260 11.233 1.00 95.69 89 ILE A C 1
ATOM 698 O O . ILE A 1 89 ? 6.452 0.911 10.854 1.00 95.69 89 ILE A O 1
ATOM 702 N N . CYS A 1 90 ? 6.474 -0.573 12.532 1.00 95.62 90 CYS A N 1
ATOM 703 C CA . CYS A 1 90 ? 6.542 0.394 13.630 1.00 95.62 90 CYS A CA 1
ATOM 704 C C . CYS A 1 90 ? 5.425 1.464 13.638 1.00 95.62 90 CYS A C 1
ATOM 706 O O . CYS A 1 90 ? 5.623 2.582 14.114 1.00 95.62 90 CYS A O 1
ATOM 708 N N . MET A 1 91 ? 4.226 1.121 13.149 1.00 95.56 91 MET A N 1
ATOM 709 C CA . MET A 1 91 ? 3.041 2.001 13.146 1.00 95.56 91 MET A CA 1
ATOM 710 C C . MET A 1 91 ? 1.882 1.462 14.003 1.00 95.56 91 MET A C 1
ATOM 712 O O . MET A 1 91 ? 0.769 1.996 13.971 1.00 95.56 91 MET A O 1
ATOM 716 N N . ALA A 1 92 ? 2.110 0.404 14.784 1.00 94.19 92 ALA A N 1
ATOM 717 C CA . ALA A 1 92 ? 1.103 -0.156 15.679 1.00 94.19 92 ALA A CA 1
ATOM 718 C C . ALA A 1 92 ? 0.541 0.904 16.644 1.00 94.19 92 ALA A C 1
ATOM 720 O O . ALA A 1 92 ? 1.272 1.714 17.210 1.00 94.19 92 ALA A O 1
ATOM 721 N N . GLY A 1 93 ? -0.783 0.905 16.816 1.00 94.06 93 GLY A N 1
ATOM 722 C CA . GLY A 1 93 ? -1.488 1.863 17.677 1.00 94.06 93 GLY A CA 1
ATOM 723 C C . GLY A 1 93 ? -1.708 3.258 17.076 1.00 94.06 93 GLY A C 1
ATOM 724 O O . GLY A 1 93 ? -2.380 4.064 17.708 1.00 94.06 93 GLY A O 1
ATOM 725 N N . GLN A 1 94 ? -1.204 3.536 15.869 1.00 95.56 94 GLN A N 1
ATOM 726 C CA . GLN A 1 94 ? -1.371 4.833 15.188 1.00 95.56 94 GLN A CA 1
ATOM 727 C C . GLN A 1 94 ? -2.483 4.832 14.125 1.00 95.56 94 GLN A C 1
ATOM 729 O O . GLN A 1 94 ? -2.719 5.846 13.474 1.00 95.56 94 GLN A O 1
ATOM 734 N N . PHE A 1 95 ? -3.139 3.690 13.906 1.00 96.38 95 PHE A N 1
ATOM 735 C CA . PHE A 1 95 ? -4.175 3.548 12.887 1.00 96.38 95 PHE A CA 1
ATOM 736 C C . PHE A 1 95 ? -5.556 3.922 13.419 1.00 96.38 95 PHE A C 1
ATOM 738 O O . PHE A 1 95 ? -5.992 3.439 14.464 1.00 96.38 95 PHE A O 1
ATOM 745 N N . GLU A 1 96 ? -6.285 4.693 12.624 1.00 95.06 96 GLU A N 1
ATOM 746 C CA . GLU A 1 96 ? -7.683 5.036 12.838 1.00 95.06 96 GLU A CA 1
ATOM 747 C C . GLU A 1 96 ? -8.593 4.269 11.866 1.00 95.06 96 GLU A C 1
ATOM 749 O O . GLU A 1 96 ? -8.199 3.988 10.728 1.00 95.06 96 GLU A O 1
ATOM 754 N N . PRO A 1 97 ? -9.827 3.922 12.272 1.00 94.38 97 PRO A N 1
ATOM 755 C CA . PRO A 1 97 ? -10.788 3.284 11.383 1.00 94.38 97 PRO A CA 1
ATOM 756 C C . PRO A 1 97 ? -11.282 4.251 10.299 1.00 94.38 97 PRO A C 1
ATOM 758 O O . PRO A 1 97 ? -11.594 5.411 10.561 1.00 94.38 97 PRO A O 1
ATOM 761 N N . VAL A 1 98 ? -11.442 3.739 9.079 1.00 92.69 98 VAL A N 1
ATOM 762 C CA . VAL A 1 98 ? -11.995 4.481 7.941 1.00 92.69 98 VAL A CA 1
ATOM 763 C C . VAL A 1 98 ? -13.433 4.045 7.708 1.00 92.69 98 VAL A C 1
ATOM 765 O O . VAL A 1 98 ? -13.707 2.899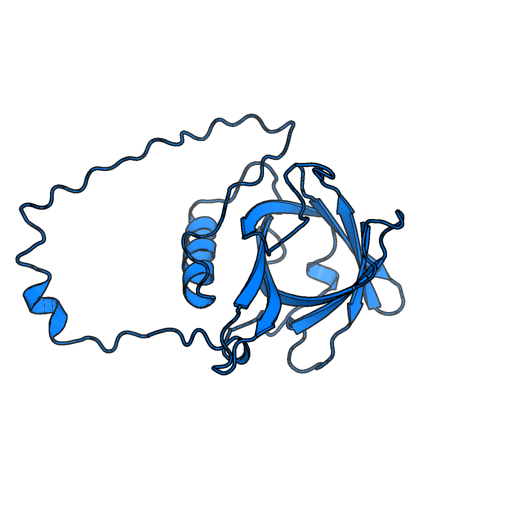 7.352 1.00 92.69 98 VAL A O 1
ATOM 768 N N . LEU A 1 99 ? -14.370 4.975 7.881 1.00 90.06 99 LEU A N 1
ATOM 769 C CA . LEU A 1 99 ? -15.786 4.700 7.662 1.00 90.06 99 LEU A CA 1
ATOM 770 C C . LEU A 1 99 ? -16.105 4.613 6.163 1.00 90.06 99 LEU A C 1
ATOM 772 O O . LEU A 1 99 ? -15.765 5.500 5.381 1.00 90.06 99 LEU A O 1
ATOM 776 N N . GLN A 1 100 ? -16.816 3.558 5.772 1.00 88.06 100 GLN A N 1
ATOM 777 C CA . GLN A 1 100 ? -17.377 3.383 4.433 1.00 88.06 100 GLN A CA 1
ATOM 778 C C . GLN A 1 100 ? -18.899 3.576 4.534 1.00 88.06 100 GLN A C 1
ATOM 780 O O . GLN A 1 100 ? -19.624 2.731 5.060 1.00 88.06 100 GLN A O 1
ATOM 785 N N . SER A 1 101 ? -19.398 4.733 4.099 1.00 74.38 101 SER A N 1
ATOM 786 C CA . SER A 1 101 ? -20.827 5.063 4.100 1.00 74.38 101 SER A CA 1
ATOM 787 C C . SER A 1 101 ? -21.619 4.052 3.261 1.00 74.38 101 SER A C 1
ATOM 789 O O . SER A 1 101 ? -21.167 3.585 2.218 1.00 74.38 101 SER A O 1
ATOM 791 N N . GLY A 1 102 ? -22.793 3.658 3.763 1.00 60.06 102 GLY A N 1
ATOM 792 C CA . GLY A 1 102 ? -23.608 2.579 3.189 1.00 60.06 102 GLY A CA 1
ATOM 793 C C . GLY A 1 102 ? -23.335 1.186 3.770 1.00 60.06 102 GLY A C 1
ATOM 794 O O . GLY A 1 102 ? -24.056 0.245 3.445 1.00 60.06 102 GLY A O 1
ATOM 795 N N . VAL A 1 103 ? -22.357 1.044 4.669 1.00 53.31 103 VAL A N 1
ATOM 796 C CA . VAL A 1 103 ? -22.083 -0.200 5.394 1.00 53.31 103 VAL A CA 1
ATOM 797 C C . VAL A 1 103 ? -22.314 0.017 6.885 1.00 53.31 103 VAL A C 1
ATOM 799 O O . VAL A 1 103 ? -21.399 0.250 7.670 1.00 53.31 103 VAL A O 1
ATOM 802 N N . TYR A 1 104 ? -23.578 -0.038 7.293 1.00 44.00 104 TYR A N 1
ATOM 803 C CA . TYR A 1 104 ? -23.922 -0.095 8.707 1.00 44.00 104 TYR A CA 1
ATOM 804 C C . TYR A 1 104 ? -23.609 -1.493 9.237 1.00 44.00 104 TYR A C 1
ATOM 806 O O . TYR A 1 104 ? -24.409 -2.411 9.096 1.00 44.00 104 TYR A O 1
ATOM 814 N N . THR A 1 105 ? -22.460 -1.648 9.887 1.00 41.38 105 THR A N 1
ATOM 815 C CA . THR A 1 105 ? -22.370 -2.592 11.002 1.00 41.38 105 THR A CA 1
ATOM 816 C C . THR A 1 105 ? -21.685 -1.854 12.134 1.00 41.38 105 THR A C 1
ATOM 818 O O . THR A 1 105 ? -20.501 -1.539 12.057 1.00 41.38 105 THR A O 1
ATOM 821 N N . ILE A 1 106 ? -22.452 -1.522 13.171 1.00 46.75 106 ILE A N 1
ATOM 822 C CA . ILE A 1 106 ? -21.901 -1.126 14.463 1.00 46.75 106 ILE A CA 1
ATOM 823 C C . ILE A 1 106 ? -21.200 -2.378 14.992 1.00 46.75 106 ILE A C 1
ATOM 825 O O . ILE A 1 106 ? -21.813 -3.183 15.687 1.00 46.75 106 ILE A O 1
ATOM 829 N N . GLN A 1 107 ? -19.939 -2.597 14.618 1.00 45.56 107 GLN A N 1
ATOM 830 C CA . GLN A 1 107 ? -19.123 -3.589 15.300 1.00 45.56 107 GLN A CA 1
ATOM 831 C C . GLN A 1 107 ? -18.556 -2.912 16.545 1.00 45.56 107 GLN A C 1
ATOM 833 O O . GLN A 1 107 ? -17.467 -2.352 16.544 1.00 45.56 107 GLN A O 1
ATOM 838 N N . THR A 1 108 ? -19.403 -2.893 17.570 1.00 42.12 108 THR A N 1
ATOM 839 C CA . THR A 1 108 ? -19.105 -2.829 19.001 1.00 42.12 108 THR A CA 1
ATOM 840 C C . THR A 1 108 ? -17.660 -2.457 19.350 1.00 42.12 108 THR A C 1
ATOM 842 O O . THR A 1 108 ? -16.828 -3.320 19.626 1.00 42.12 108 THR A O 1
ATOM 845 N N . LEU A 1 109 ? -17.369 -1.157 19.429 1.00 48.53 109 LEU A N 1
ATOM 846 C CA . LEU A 1 109 ? -16.224 -0.652 20.185 1.00 48.53 109 LEU A CA 1
ATOM 847 C C . LEU A 1 109 ? -16.526 -0.749 21.683 1.00 48.53 109 LEU A C 1
ATOM 849 O O . LEU A 1 109 ? -16.737 0.272 22.315 1.00 48.53 109 LEU A O 1
ATOM 853 N N . LEU A 1 110 ? -16.580 -1.953 22.253 1.00 50.12 110 LEU A N 1
ATOM 854 C CA . LEU A 1 110 ? -16.415 -2.169 23.695 1.00 50.12 110 LEU A CA 1
ATOM 855 C C . LEU A 1 110 ? -15.957 -3.613 23.937 1.00 50.12 110 LEU A C 1
ATOM 857 O O . LEU A 1 110 ? -16.746 -4.475 24.301 1.00 50.12 110 LEU A O 1
ATOM 861 N N . ASN A 1 111 ? -14.657 -3.860 23.786 1.00 42.91 111 ASN A N 1
ATOM 862 C CA . ASN A 1 111 ? -13.975 -4.893 24.564 1.00 42.91 111 ASN A CA 1
ATOM 863 C C . ASN A 1 111 ? -12.896 -4.210 25.406 1.00 42.91 111 ASN A C 1
ATOM 865 O O . ASN A 1 111 ? -11.700 -4.388 25.201 1.00 42.91 111 ASN A O 1
ATOM 869 N N . ASN A 1 112 ? -13.341 -3.424 26.388 1.00 50.66 112 ASN A N 1
ATOM 870 C CA . ASN A 1 112 ? -12.515 -3.098 27.545 1.00 50.66 112 ASN A CA 1
ATOM 871 C C . ASN A 1 112 ? -12.503 -4.315 28.476 1.00 50.66 112 ASN A C 1
ATOM 873 O O . ASN A 1 112 ? -13.156 -4.333 29.519 1.00 50.66 112 ASN A O 1
ATOM 877 N N . GLY A 1 113 ? -11.763 -5.349 28.081 1.00 41.88 113 GLY A N 1
ATOM 878 C CA . GLY A 1 113 ? -11.323 -6.378 29.011 1.00 41.88 113 GLY A CA 1
ATOM 879 C C . GLY A 1 113 ? -10.292 -5.758 29.948 1.00 41.88 113 GLY A C 1
ATOM 880 O O . GLY A 1 113 ? -9.113 -5.698 29.615 1.00 41.88 113 GLY A O 1
ATOM 881 N N . LYS A 1 114 ? -10.733 -5.253 31.105 1.00 46.75 114 LYS A N 1
ATOM 882 C CA . LYS A 1 114 ? -9.826 -4.909 32.206 1.00 46.75 114 LYS A CA 1
ATOM 883 C C . LYS A 1 114 ? -9.106 -6.191 32.632 1.00 46.75 114 LYS A C 1
ATOM 885 O O . LYS A 1 114 ? -9.729 -7.082 33.202 1.00 46.75 114 LYS A O 1
ATOM 890 N N . MET A 1 115 ? -7.817 -6.288 32.316 1.00 53.38 115 MET A N 1
ATOM 891 C CA . MET A 1 115 ? -6.933 -7.333 32.830 1.00 53.38 115 MET A CA 1
ATOM 892 C C . MET A 1 115 ? -6.758 -7.153 34.339 1.00 53.38 115 MET A C 1
ATOM 894 O O . MET A 1 115 ? -6.352 -6.086 34.800 1.00 53.38 115 MET A O 1
ATOM 898 N N . ASP A 1 116 ? -7.070 -8.202 35.095 1.00 57.03 116 ASP A N 1
ATOM 899 C CA . ASP A 1 116 ? -6.812 -8.294 36.530 1.00 57.03 116 ASP A CA 1
ATOM 900 C C . ASP A 1 116 ? -5.299 -8.447 36.773 1.00 57.03 116 ASP A C 1
ATOM 902 O O . ASP A 1 116 ? -4.684 -9.470 36.463 1.00 57.03 116 ASP A O 1
ATOM 906 N N . TYR A 1 117 ? -4.696 -7.382 37.298 1.00 59.22 117 TYR A N 1
ATOM 907 C CA . TYR A 1 117 ? -3.250 -7.192 37.428 1.00 59.22 117 TYR A CA 1
ATOM 908 C C . TYR A 1 117 ? -2.634 -7.928 38.634 1.00 59.22 117 TYR A C 1
ATOM 910 O O . TYR A 1 117 ? -1.436 -7.810 38.887 1.00 59.22 117 TYR A O 1
ATOM 918 N N . SER A 1 118 ? -3.423 -8.695 39.397 1.00 52.94 118 SER A N 1
ATOM 919 C CA . SER A 1 118 ? -2.983 -9.254 40.684 1.00 52.94 118 SER A CA 1
ATOM 920 C C . SER A 1 118 ? -2.293 -10.629 40.592 1.00 52.94 118 SER A C 1
ATOM 922 O O . SER A 1 118 ? -1.712 -11.092 41.570 1.00 52.94 118 SER A O 1
ATOM 924 N N . LYS A 1 119 ? -2.278 -11.284 39.419 1.00 50.94 119 LYS A N 1
ATOM 925 C CA . LYS A 1 119 ? -1.608 -12.596 39.231 1.00 50.94 119 LYS A CA 1
ATOM 926 C C . LYS A 1 119 ? -0.528 -12.647 38.145 1.00 50.94 119 LYS A C 1
ATOM 928 O O . LYS A 1 119 ? 0.164 -13.654 38.038 1.00 50.94 119 LYS A O 1
ATOM 933 N N . VAL A 1 120 ? -0.342 -11.576 37.371 1.00 55.69 120 VAL A N 1
ATOM 934 C CA . VAL A 1 120 ? 0.619 -11.540 36.245 1.00 55.69 120 VAL A CA 1
ATOM 935 C C . VAL A 1 120 ? 2.024 -11.108 36.692 1.00 55.69 120 VAL A C 1
ATOM 937 O O . VAL A 1 120 ? 3.017 -11.516 36.093 1.00 55.69 120 VAL A O 1
ATOM 940 N N . ALA A 1 121 ? 2.136 -10.372 37.803 1.00 56.97 121 ALA A N 1
ATOM 941 C CA . ALA A 1 121 ? 3.406 -9.828 38.292 1.00 56.97 121 ALA A CA 1
ATOM 942 C C . ALA A 1 121 ? 4.470 -10.894 38.633 1.00 56.97 121 ALA A C 1
ATOM 944 O O . ALA A 1 121 ? 5.660 -10.606 38.566 1.00 56.97 121 ALA A O 1
ATOM 945 N N . LEU A 1 122 ? 4.066 -12.130 38.954 1.00 55.03 122 LEU A N 1
ATOM 946 C CA . LEU A 1 122 ? 5.006 -13.200 39.309 1.00 55.03 122 LEU A CA 1
ATOM 947 C C . LEU A 1 122 ? 5.597 -13.930 38.085 1.00 55.03 122 LEU A C 1
ATOM 949 O O . LEU A 1 122 ? 6.644 -14.558 38.195 1.00 55.03 122 L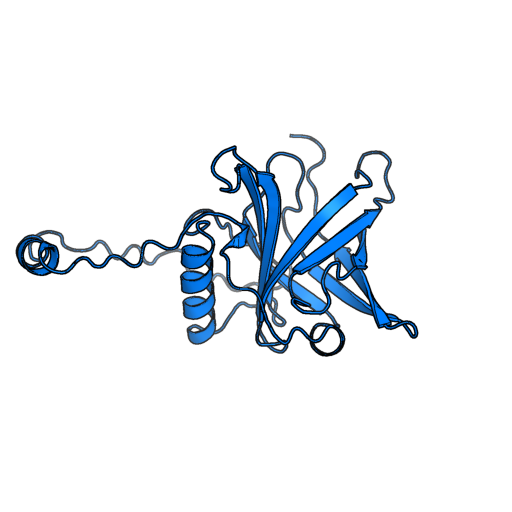EU A O 1
ATOM 953 N N . LEU A 1 123 ? 4.935 -13.850 36.926 1.00 52.50 123 LEU A N 1
ATOM 954 C CA . LEU A 1 123 ? 5.327 -14.553 35.695 1.00 52.50 123 LEU A CA 1
ATOM 955 C C . LEU A 1 123 ? 6.304 -13.729 34.834 1.00 52.50 123 LEU A C 1
ATOM 957 O O . LEU A 1 123 ? 7.104 -14.296 34.096 1.00 52.50 123 LEU A O 1
ATOM 961 N N . ILE A 1 124 ? 6.289 -12.400 34.980 1.00 57.31 124 ILE A N 1
ATOM 962 C CA . ILE A 1 124 ? 7.140 -11.464 34.222 1.00 57.31 124 ILE A CA 1
ATOM 963 C C . ILE A 1 124 ? 8.620 -11.575 34.631 1.00 57.31 124 ILE A C 1
ATOM 965 O O . ILE A 1 124 ? 9.500 -11.490 33.782 1.00 57.31 124 ILE A O 1
ATOM 969 N N . VAL A 1 125 ? 8.910 -11.848 35.908 1.00 59.19 125 VAL A N 1
ATOM 970 C CA . VAL A 1 125 ? 10.291 -11.934 36.433 1.00 59.19 125 VAL A CA 1
ATOM 971 C C . VAL A 1 125 ? 11.041 -13.179 35.929 1.00 59.19 125 VAL A C 1
ATOM 973 O O . VAL A 1 125 ? 12.266 -13.209 35.922 1.00 59.19 125 VAL A O 1
ATOM 976 N N . VAL A 1 126 ? 10.321 -14.216 35.487 1.00 55.91 126 VAL A N 1
ATOM 977 C CA . VAL A 1 126 ? 10.931 -15.451 34.960 1.00 55.91 126 VAL A CA 1
ATOM 978 C C . VAL A 1 126 ? 11.190 -15.353 33.450 1.00 55.91 126 VAL A C 1
ATOM 980 O O . VAL A 1 126 ? 12.138 -15.956 32.955 1.00 55.91 126 VAL A O 1
ATOM 983 N N . LEU A 1 127 ? 10.400 -14.559 32.719 1.00 52.56 127 LEU A N 1
ATOM 984 C CA . LEU A 1 127 ? 10.557 -14.360 31.272 1.00 52.56 127 LEU A CA 1
ATOM 985 C C . LEU A 1 127 ? 11.652 -13.346 30.907 1.00 52.56 127 LEU A C 1
ATOM 987 O O . LEU A 1 127 ? 12.180 -13.410 29.802 1.00 52.56 127 LEU A O 1
ATOM 991 N N . SER A 1 128 ? 12.074 -12.486 31.839 1.00 52.56 128 SER A N 1
ATOM 992 C CA . SER A 1 128 ? 13.142 -11.497 31.619 1.00 52.56 128 SER A CA 1
ATOM 993 C C . SER A 1 128 ? 14.548 -12.093 31.429 1.00 52.56 128 SER A C 1
ATOM 995 O O . SER A 1 128 ? 15.512 -11.346 31.289 1.00 52.56 128 SER A O 1
ATOM 997 N N . TYR A 1 129 ? 14.695 -13.422 31.459 1.00 54.50 129 TYR A N 1
ATOM 998 C CA . TYR A 1 129 ? 15.978 -14.111 31.265 1.00 54.50 129 TYR A CA 1
ATOM 999 C C . TYR A 1 129 ? 16.161 -14.726 29.871 1.00 54.50 129 TYR A C 1
ATOM 1001 O O . TYR A 1 129 ? 17.222 -15.285 29.600 1.00 54.50 129 TYR A O 1
ATOM 1009 N N . ILE A 1 130 ? 15.178 -14.596 28.974 1.00 59.38 130 ILE A N 1
ATOM 1010 C CA . ILE A 1 130 ? 15.337 -14.896 27.544 1.00 59.38 130 ILE A CA 1
ATOM 1011 C C . ILE A 1 130 ? 14.598 -13.815 26.751 1.00 59.38 130 ILE A C 1
ATOM 1013 O O . ILE A 1 130 ? 13.504 -14.030 26.240 1.00 59.38 130 ILE A O 1
ATOM 1017 N N . GLU A 1 131 ? 15.202 -12.635 26.656 1.00 49.16 131 GLU A N 1
ATOM 1018 C CA . GLU A 1 131 ? 14.836 -11.648 25.643 1.00 49.16 131 GLU A CA 1
ATOM 1019 C C . GLU A 1 131 ? 15.957 -11.575 24.607 1.00 49.16 131 GLU A C 1
ATOM 1021 O O . GLU A 1 131 ? 16.759 -10.648 24.580 1.00 49.16 131 GLU A O 1
ATOM 1026 N N . GLU A 1 132 ? 15.968 -12.531 23.681 1.00 48.91 132 GLU A N 1
ATOM 1027 C CA . GLU A 1 132 ? 16.204 -12.123 22.297 1.00 48.91 132 GLU A CA 1
ATOM 1028 C C . GLU A 1 132 ? 14.888 -11.520 21.815 1.00 48.91 132 GLU A C 1
ATOM 1030 O O . GLU A 1 132 ? 14.074 -12.156 21.146 1.00 48.91 132 GLU A O 1
ATOM 1035 N N . CYS A 1 133 ? 14.630 -10.291 22.265 1.00 47.97 133 CYS A N 1
ATOM 1036 C CA . CYS A 1 133 ? 13.564 -9.483 21.718 1.00 47.97 133 CYS A CA 1
ATOM 1037 C C . CYS A 1 133 ? 13.932 -9.289 20.249 1.00 47.97 133 CYS A C 1
ATOM 1039 O O . CYS A 1 133 ? 14.946 -8.660 19.937 1.00 47.97 133 CYS A O 1
ATOM 1041 N N . TRP A 1 134 ? 13.155 -9.884 19.345 1.00 44.66 134 TRP A N 1
ATOM 1042 C CA . TRP A 1 134 ? 13.188 -9.538 17.931 1.00 44.66 134 TRP A CA 1
ATOM 1043 C C . TRP A 1 134 ? 12.698 -8.092 17.829 1.00 44.66 134 TRP A C 1
ATOM 1045 O O . TRP A 1 134 ? 11.544 -7.832 17.505 1.00 44.66 134 TRP A O 1
ATOM 1055 N N . SER A 1 135 ? 13.554 -7.141 18.199 1.00 55.88 135 SER A N 1
ATOM 1056 C CA . SER A 1 135 ? 13.298 -5.731 17.989 1.00 55.88 135 SER A CA 1
ATOM 1057 C C . SER A 1 135 ? 13.334 -5.547 16.484 1.00 55.88 135 SER A C 1
ATOM 1059 O O . SER A 1 135 ? 14.413 -5.479 15.893 1.00 55.88 135 SER A O 1
ATOM 1061 N N . ALA A 1 136 ? 12.160 -5.547 15.852 1.00 67.25 136 ALA A N 1
ATOM 1062 C CA . ALA A 1 136 ? 12.043 -5.181 14.453 1.00 67.25 136 ALA A CA 1
ATOM 1063 C C . ALA A 1 136 ? 12.747 -3.831 14.279 1.00 67.25 136 ALA A C 1
ATOM 1065 O O . ALA A 1 136 ? 12.495 -2.879 15.023 1.00 67.25 136 ALA A O 1
ATOM 1066 N N . SER A 1 137 ? 13.711 -3.779 13.363 1.00 86.12 137 SER A N 1
ATOM 1067 C CA . SER A 1 137 ? 14.392 -2.532 13.052 1.00 86.12 137 SER A CA 1
ATOM 1068 C C . SER A 1 137 ? 13.368 -1.586 12.436 1.00 86.12 137 SER A C 1
ATOM 1070 O O . SER A 1 137 ? 12.787 -1.902 11.403 1.00 86.12 137 SER A O 1
ATOM 1072 N N . CYS A 1 138 ? 13.156 -0.419 13.044 1.00 91.94 138 CYS A N 1
ATOM 1073 C CA . CYS A 1 138 ? 12.267 0.605 12.488 1.00 91.94 138 CYS A CA 1
ATOM 1074 C C . CYS A 1 138 ? 12.913 1.411 11.348 1.00 91.94 138 CYS A C 1
ATOM 1076 O O . CYS A 1 138 ? 12.342 2.401 10.889 1.00 91.94 138 CYS A O 1
ATOM 1078 N N . VAL A 1 139 ? 14.108 1.011 10.903 1.00 94.56 139 VAL A N 1
ATOM 1079 C CA . VAL A 1 139 ? 14.760 1.578 9.722 1.00 94.56 139 VAL A CA 1
ATOM 1080 C C . VAL A 1 139 ? 13.954 1.178 8.493 1.00 94.56 139 VAL A C 1
ATOM 1082 O O . VAL A 1 139 ? 13.806 -0.012 8.205 1.00 94.56 139 VAL A O 1
ATOM 1085 N N . VAL A 1 140 ? 13.463 2.168 7.749 1.00 92.06 140 VAL A N 1
ATOM 1086 C CA . VAL A 1 140 ? 12.466 1.971 6.686 1.00 92.06 140 VAL A CA 1
ATOM 1087 C C . VAL A 1 140 ? 12.923 0.960 5.637 1.00 92.06 140 VAL A C 1
ATOM 1089 O O . VAL A 1 140 ? 12.153 0.095 5.227 1.00 92.06 140 VAL A O 1
ATOM 1092 N N . ASP A 1 141 ? 14.193 1.004 5.241 1.00 89.69 141 ASP A N 1
ATOM 1093 C CA . ASP A 1 141 ? 14.726 0.111 4.208 1.00 89.69 141 ASP A CA 1
ATOM 1094 C C . ASP A 1 141 ? 14.732 -1.369 4.599 1.00 89.69 141 ASP A C 1
ATOM 1096 O O . ASP A 1 141 ? 14.737 -2.227 3.711 1.00 89.69 141 ASP A O 1
ATOM 1100 N N . SER A 1 142 ? 14.677 -1.669 5.900 1.00 91.12 142 SER A N 1
ATOM 1101 C CA . SER A 1 142 ? 14.655 -3.037 6.422 1.00 91.12 142 SER A CA 1
ATOM 1102 C C . SER A 1 142 ? 13.269 -3.686 6.411 1.00 91.12 142 SER A C 1
ATOM 1104 O O . SER A 1 142 ? 13.157 -4.887 6.655 1.00 91.12 142 SER A O 1
ATOM 1106 N N . PHE A 1 143 ? 12.212 -2.930 6.099 1.00 93.88 143 PHE A N 1
ATOM 1107 C CA . PHE A 1 143 ? 10.858 -3.469 6.063 1.00 93.88 143 PHE A CA 1
ATOM 1108 C C . PHE A 1 143 ? 10.674 -4.483 4.934 1.00 93.88 143 PHE A C 1
ATOM 1110 O O . PHE A 1 143 ? 11.027 -4.238 3.774 1.00 93.88 143 PHE A O 1
ATOM 1117 N N . SER A 1 144 ? 10.065 -5.618 5.287 1.00 92.94 144 SER A N 1
ATOM 1118 C CA . SER A 1 144 ? 9.639 -6.622 4.316 1.00 92.94 144 SER A CA 1
ATOM 1119 C C . SER A 1 144 ? 8.497 -6.074 3.459 1.00 92.94 144 SER A C 1
ATOM 1121 O O . SER A 1 144 ? 7.559 -5.453 3.960 1.00 92.94 144 SER A O 1
ATOM 1123 N N . VAL A 1 145 ? 8.599 -6.288 2.152 1.00 95.69 145 VAL A N 1
ATOM 1124 C CA . VAL A 1 145 ? 7.559 -5.954 1.175 1.00 95.69 145 VAL A CA 1
ATOM 1125 C C . VAL A 1 145 ? 7.133 -7.219 0.448 1.00 95.69 145 VAL A C 1
ATOM 1127 O O . VAL A 1 145 ? 7.842 -8.225 0.473 1.00 95.69 145 VAL A O 1
ATOM 1130 N N . LYS A 1 146 ? 6.008 -7.158 -0.261 1.00 96.69 146 LYS A N 1
ATOM 1131 C CA . LYS A 1 146 ? 5.547 -8.240 -1.127 1.00 96.69 146 LYS A CA 1
ATOM 1132 C C . LYS A 1 146 ? 6.574 -8.505 -2.240 1.00 96.69 146 LYS A C 1
ATOM 1134 O O . LYS A 1 146 ? 6.660 -7.744 -3.205 1.00 96.69 146 LYS A O 1
ATOM 1139 N N . GLU A 1 147 ? 7.356 -9.573 -2.087 1.00 92.44 147 GLU A N 1
ATOM 1140 C CA . GLU A 1 147 ? 8.468 -9.921 -2.987 1.00 92.44 147 GLU A CA 1
ATOM 1141 C C . GLU A 1 147 ? 7.992 -10.234 -4.411 1.00 92.44 147 GLU A C 1
ATOM 1143 O O . GLU A 1 147 ? 8.554 -9.741 -5.384 1.00 92.44 147 GLU A O 1
ATOM 1148 N N . ASP A 1 148 ? 6.911 -11.003 -4.540 1.00 94.06 148 ASP A N 1
ATOM 1149 C CA . ASP A 1 148 ? 6.319 -11.452 -5.802 1.00 94.06 148 ASP A CA 1
ATOM 1150 C C . ASP A 1 148 ? 5.126 -10.583 -6.226 1.00 94.06 148 ASP A C 1
ATOM 1152 O O . ASP A 1 148 ? 4.116 -11.080 -6.725 1.00 94.06 148 ASP A O 1
ATOM 1156 N N . PHE A 1 149 ? 5.208 -9.270 -5.990 1.00 97.19 149 PHE A N 1
ATOM 1157 C CA . PHE A 1 149 ? 4.104 -8.362 -6.283 1.00 97.19 149 PHE A CA 1
ATOM 1158 C C . PHE A 1 149 ? 3.708 -8.387 -7.770 1.00 97.19 149 PHE A C 1
ATOM 1160 O O . PHE A 1 149 ? 4.476 -7.978 -8.638 1.00 97.19 149 PHE A O 1
ATOM 1167 N N . ASP A 1 150 ? 2.478 -8.832 -8.042 1.00 96.56 150 ASP A N 1
ATOM 1168 C CA . ASP A 1 150 ? 1.866 -8.854 -9.369 1.00 96.56 150 ASP A CA 1
ATOM 1169 C C . ASP A 1 150 ? 0.811 -7.733 -9.500 1.00 96.56 150 ASP A C 1
ATOM 1171 O O . ASP A 1 150 ? -0.286 -7.846 -8.929 1.00 96.56 150 ASP A O 1
ATOM 1175 N N . PRO A 1 151 ? 1.089 -6.668 -10.280 1.00 95.50 151 PRO A N 1
ATOM 1176 C CA . PRO A 1 151 ? 0.150 -5.568 -10.492 1.00 95.50 151 PRO A CA 1
ATOM 1177 C C . PRO A 1 151 ? -1.189 -6.011 -11.095 1.00 95.50 151 PRO A C 1
ATOM 1179 O O . PRO A 1 151 ? -2.226 -5.418 -10.798 1.00 95.50 151 PRO A O 1
ATOM 1182 N N . LYS A 1 152 ? -1.206 -7.073 -11.914 1.00 95.75 152 LYS A N 1
ATOM 1183 C CA . LYS A 1 152 ? -2.432 -7.546 -12.574 1.00 95.75 152 LYS A CA 1
ATOM 1184 C C . LYS A 1 152 ? -3.392 -8.185 -11.580 1.00 95.75 152 LYS A C 1
ATOM 1186 O O . LYS A 1 152 ? -4.594 -7.961 -11.677 1.00 95.75 152 LYS A O 1
ATOM 1191 N N . LYS A 1 153 ? -2.877 -8.938 -10.605 1.00 97.62 153 LYS A N 1
ATOM 1192 C CA . LYS A 1 153 ? -3.692 -9.493 -9.507 1.00 97.62 153 LYS A CA 1
ATOM 1193 C C . LYS A 1 153 ? -4.133 -8.415 -8.523 1.00 97.62 153 LYS A C 1
ATOM 1195 O O . LYS A 1 153 ? -5.216 -8.495 -7.949 1.00 97.62 153 LYS A O 1
ATOM 1200 N N . TYR A 1 154 ? -3.299 -7.394 -8.339 1.00 97.88 154 TYR A N 1
ATOM 1201 C CA . TYR A 1 154 ? -3.608 -6.266 -7.468 1.00 97.88 154 TYR A CA 1
ATOM 1202 C C . TYR A 1 154 ? -4.677 -5.323 -8.040 1.00 97.88 154 TYR A C 1
ATOM 1204 O O . TYR A 1 154 ? -5.341 -4.614 -7.281 1.00 97.88 154 TYR A O 1
ATOM 1212 N N . ALA A 1 155 ? -4.876 -5.339 -9.361 1.00 97.75 155 ALA A N 1
ATOM 1213 C CA . ALA A 1 155 ? -5.854 -4.515 -10.057 1.00 97.75 155 ALA A CA 1
ATOM 1214 C C . ALA A 1 155 ? -7.287 -4.654 -9.501 1.00 97.75 155 ALA A C 1
ATOM 1216 O O . ALA A 1 155 ? -7.648 -5.601 -8.794 1.00 97.75 155 ALA A O 1
ATOM 1217 N N . GLY A 1 156 ? -8.125 -3.678 -9.831 1.00 97.75 156 GLY A N 1
ATOM 1218 C CA . GLY A 1 156 ? -9.503 -3.563 -9.377 1.00 97.75 156 GLY A CA 1
ATOM 1219 C C . GLY A 1 156 ? -9.664 -2.698 -8.128 1.00 97.75 156 GLY A C 1
ATOM 1220 O O . GLY A 1 156 ? -8.747 -2.000 -7.681 1.00 97.75 156 GLY A O 1
ATOM 1221 N N . LYS A 1 157 ? -10.865 -2.754 -7.555 1.00 97.75 157 LYS A N 1
ATOM 1222 C CA . LYS A 1 157 ? -11.275 -1.879 -6.460 1.00 97.75 157 LYS A CA 1
ATOM 1223 C C . LYS A 1 157 ? -10.798 -2.349 -5.094 1.00 97.75 157 LYS A C 1
ATOM 1225 O O . LYS A 1 157 ? -10.908 -3.529 -4.756 1.00 97.75 157 LYS A O 1
ATOM 1230 N N . TRP A 1 158 ? -10.385 -1.386 -4.282 1.00 98.25 158 TRP A N 1
ATOM 1231 C CA . TRP A 1 158 ? -10.029 -1.547 -2.879 1.00 98.25 158 TRP A CA 1
ATOM 1232 C C . TRP A 1 158 ? -10.710 -0.484 -2.017 1.00 98.25 158 TRP A C 1
ATOM 1234 O O . TRP A 1 158 ? -10.862 0.669 -2.427 1.00 98.25 158 TRP A O 1
ATOM 1244 N N . TYR A 1 159 ? -11.094 -0.863 -0.800 1.00 97.62 159 TYR A N 1
ATOM 1245 C CA . TYR A 1 159 ? -11.706 0.009 0.202 1.00 97.62 159 TYR A CA 1
ATOM 1246 C C . TYR A 1 159 ? -10.779 0.123 1.405 1.00 97.62 159 TYR A C 1
ATOM 1248 O O . TYR A 1 159 ? -10.403 -0.902 1.972 1.00 97.62 159 TYR A O 1
ATOM 1256 N N . ALA A 1 160 ? -10.394 1.336 1.804 1.00 97.25 160 ALA A N 1
ATOM 1257 C CA . ALA A 1 160 ? -9.576 1.484 3.004 1.00 97.25 160 ALA A CA 1
ATOM 1258 C C . ALA A 1 160 ? -10.455 1.296 4.243 1.00 97.25 160 ALA A C 1
ATOM 1260 O O . ALA A 1 160 ? -11.522 1.899 4.350 1.00 97.25 160 ALA A O 1
ATOM 1261 N N . LEU A 1 161 ? -10.009 0.458 5.170 1.00 96.81 161 LEU A N 1
ATOM 1262 C CA . LEU A 1 161 ? -10.703 0.182 6.428 1.00 96.81 161 LEU A CA 1
ATOM 1263 C C . LEU A 1 161 ? -9.979 0.775 7.631 1.00 96.81 161 LEU A C 1
ATOM 1265 O O . LEU A 1 161 ? -10.609 1.041 8.651 1.00 96.81 161 LEU A O 1
ATOM 1269 N N . GLN A 1 162 ? -8.668 0.976 7.519 1.00 97.25 162 GLN A N 1
ATOM 1270 C CA . GLN A 1 162 ? -7.859 1.669 8.515 1.00 97.25 162 GLN A CA 1
ATOM 1271 C C . GLN A 1 162 ? -6.840 2.561 7.811 1.00 97.25 162 GLN A C 1
ATOM 1273 O O . GLN A 1 162 ? -6.411 2.248 6.695 1.00 97.25 162 GLN A O 1
ATOM 1278 N N . LYS A 1 163 ? -6.449 3.651 8.466 1.00 96.25 163 LYS A N 1
ATOM 1279 C CA . LYS A 1 163 ? -5.439 4.580 7.966 1.00 96.25 163 LYS A CA 1
ATOM 1280 C C . LYS A 1 163 ? -4.544 5.087 9.090 1.00 96.25 163 LYS A C 1
ATOM 1282 O O . LYS A 1 163 ? -5.022 5.300 10.197 1.00 96.25 163 LYS A O 1
ATOM 1287 N N . LYS A 1 164 ? -3.271 5.301 8.784 1.00 96.06 164 LYS A N 1
ATOM 1288 C CA . LYS A 1 164 ? -2.354 6.134 9.565 1.00 96.06 164 LYS A CA 1
ATOM 1289 C C . LYS A 1 164 ? -2.108 7.385 8.738 1.00 96.06 164 LYS A C 1
ATOM 1291 O O . LYS A 1 164 ? -1.614 7.269 7.615 1.00 96.06 164 LYS A O 1
ATOM 1296 N N . ASP A 1 165 ? -2.461 8.546 9.276 1.00 92.81 165 ASP A N 1
ATOM 1297 C CA . ASP A 1 165 ? -2.352 9.813 8.553 1.00 92.81 165 ASP A CA 1
ATOM 1298 C C . ASP A 1 165 ? -0.913 10.361 8.592 1.00 92.81 165 ASP A C 1
ATOM 1300 O O . ASP A 1 165 ? -0.228 10.231 9.617 1.00 92.81 165 ASP A O 1
ATOM 1304 N N . PRO A 1 166 ? -0.436 10.970 7.493 1.00 92.38 166 PRO A N 1
ATOM 1305 C CA . PRO A 1 166 ? 0.755 11.804 7.526 1.00 92.38 166 PRO A CA 1
ATOM 1306 C C . PRO A 1 166 ? 0.414 13.187 8.098 1.00 92.38 166 PRO A C 1
ATOM 1308 O O . PRO A 1 166 ? -0.756 13.511 8.327 1.00 92.38 166 PRO A O 1
ATOM 1311 N N . GLU A 1 167 ? 1.415 14.043 8.263 1.00 88.12 167 GLU A N 1
ATOM 1312 C CA . GLU A 1 167 ? 1.159 15.454 8.529 1.00 88.12 167 GLU A CA 1
ATOM 1313 C C . GLU A 1 167 ? 0.439 16.132 7.342 1.00 88.12 167 GLU A C 1
ATOM 1315 O O . GLU A 1 167 ? 0.694 15.868 6.159 1.00 88.12 167 GLU A O 1
ATOM 1320 N N . GLY A 1 168 ? -0.494 17.036 7.662 1.00 84.19 168 GLY A N 1
ATOM 1321 C CA . GLY A 1 168 ? -1.212 17.853 6.684 1.00 84.19 168 GLY A CA 1
ATOM 1322 C C . GLY A 1 168 ? -2.496 17.231 6.119 1.00 84.19 168 GLY A C 1
ATOM 1323 O O . GLY A 1 168 ? -3.233 16.514 6.792 1.00 84.19 168 GLY A O 1
ATOM 1324 N N . LEU A 1 169 ? -2.831 17.604 4.879 1.00 80.19 169 LEU A N 1
ATOM 1325 C CA . LEU A 1 169 ? -4.102 17.247 4.249 1.00 80.19 169 LEU A CA 1
ATOM 1326 C C . LEU A 1 169 ? -4.113 15.780 3.807 1.00 80.19 169 LEU A C 1
ATOM 1328 O O . LEU A 1 169 ? -3.313 15.369 2.965 1.00 80.19 169 LEU A O 1
ATOM 1332 N N . PHE A 1 170 ? -5.088 15.019 4.298 1.00 82.25 170 PHE A N 1
ATOM 1333 C CA . PHE A 1 170 ? -5.287 13.629 3.903 1.00 82.25 170 PHE A CA 1
ATOM 1334 C C . PHE A 1 170 ? -6.772 13.270 3.768 1.00 82.25 170 PHE A C 1
ATOM 1336 O O . PHE A 1 170 ? -7.668 14.036 4.139 1.00 82.25 170 PHE A O 1
ATOM 1343 N N . LEU A 1 171 ? -7.040 12.103 3.180 1.00 86.19 171 LEU A N 1
ATOM 1344 C CA . LEU A 1 171 ? -8.398 11.594 3.014 1.00 86.19 171 LEU A CA 1
ATOM 1345 C C . LEU A 1 171 ? -8.992 11.225 4.381 1.00 86.19 171 LEU A C 1
ATOM 1347 O O . LEU A 1 171 ? -8.328 10.626 5.227 1.00 86.19 171 LEU A O 1
ATOM 1351 N N . GLN A 1 172 ? -10.257 11.575 4.598 1.00 86.81 172 GLN A N 1
ATOM 1352 C CA . GLN A 1 172 ? -10.935 11.350 5.876 1.00 86.81 172 GLN A CA 1
ATOM 1353 C C . GLN A 1 172 ? -11.669 10.013 5.907 1.00 86.81 172 GLN A C 1
ATOM 1355 O O . GLN A 1 172 ? -11.376 9.160 6.737 1.00 86.81 172 GLN A O 1
ATOM 1360 N N . ASP A 1 173 ? -12.622 9.826 4.996 1.00 89.9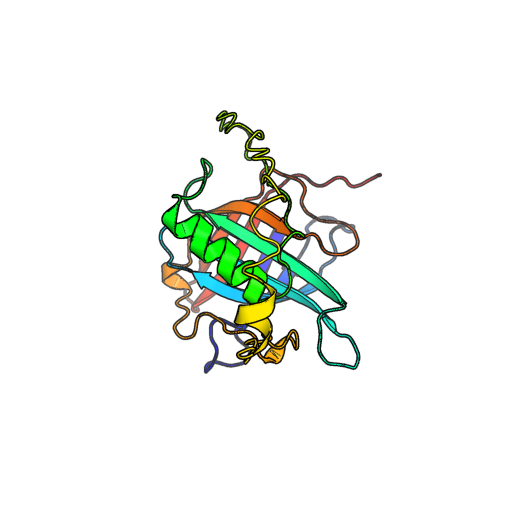4 173 ASP A N 1
ATOM 1361 C CA . ASP A 1 173 ? -13.451 8.628 4.935 1.00 89.94 173 ASP A CA 1
ATOM 1362 C C . ASP A 1 173 ? -13.952 8.340 3.515 1.00 89.94 173 ASP A C 1
ATOM 1364 O O . ASP A 1 173 ? -13.626 9.069 2.566 1.00 89.94 173 ASP A O 1
ATOM 1368 N N . ASN A 1 174 ? -14.724 7.255 3.370 1.00 89.94 174 ASN A N 1
ATOM 1369 C CA . ASN A 1 174 ? -15.209 6.748 2.084 1.00 89.94 174 ASN A CA 1
ATOM 1370 C C . ASN A 1 174 ? -14.075 6.535 1.085 1.00 89.94 174 ASN A C 1
ATOM 1372 O O . ASN A 1 174 ? -14.197 6.823 -0.109 1.00 89.94 174 ASN A O 1
ATOM 1376 N N . ILE A 1 175 ? -12.939 6.091 1.616 1.00 93.69 175 ILE A N 1
ATOM 1377 C CA . ILE A 1 175 ? -11.699 5.995 0.870 1.00 93.69 175 ILE A CA 1
ATOM 1378 C C . ILE A 1 175 ? -11.746 4.717 0.046 1.00 93.69 175 ILE A C 1
ATOM 1380 O O . ILE A 1 175 ? -11.852 3.616 0.590 1.00 93.69 175 ILE A O 1
ATOM 1384 N N . SER A 1 176 ? -11.636 4.867 -1.266 1.00 95.50 176 SER A N 1
ATOM 1385 C CA . SER A 1 176 ? -11.483 3.746 -2.186 1.00 95.50 176 SER A CA 1
ATOM 1386 C C . SER A 1 176 ? -10.494 4.095 -3.284 1.00 95.50 176 SER A C 1
ATOM 1388 O O . SER A 1 176 ? -10.430 5.253 -3.707 1.00 95.50 176 SER A O 1
ATOM 1390 N N . ALA A 1 177 ? -9.770 3.092 -3.756 1.00 95.69 177 ALA A N 1
ATOM 1391 C CA . ALA A 1 177 ? -8.862 3.199 -4.884 1.00 95.69 177 ALA A CA 1
ATOM 1392 C C . ALA A 1 177 ? -9.207 2.111 -5.904 1.00 95.69 177 ALA A C 1
ATOM 1394 O O . ALA A 1 177 ? -9.408 0.954 -5.542 1.00 95.69 177 ALA A O 1
ATOM 1395 N N . GLU A 1 178 ? -9.324 2.501 -7.167 1.00 97.38 178 GLU A N 1
ATOM 1396 C CA . GLU A 1 178 ? -9.508 1.590 -8.297 1.00 97.38 178 GLU A CA 1
ATOM 1397 C C . GLU A 1 178 ? -8.194 1.522 -9.069 1.00 97.38 178 GLU A C 1
ATOM 1399 O O . GLU A 1 178 ? -7.759 2.551 -9.586 1.00 97.38 178 GLU A O 1
ATOM 1404 N N . TYR A 1 179 ? -7.571 0.344 -9.126 1.00 97.00 179 TYR A N 1
ATOM 1405 C CA . TYR A 1 179 ? -6.307 0.133 -9.831 1.00 97.00 179 TYR A CA 1
ATOM 1406 C C . TYR A 1 179 ? -6.552 -0.478 -11.207 1.00 97.00 179 TYR A C 1
ATOM 1408 O O . TYR A 1 179 ? -7.282 -1.459 -11.339 1.00 97.00 179 TYR A O 1
ATOM 1416 N N . THR A 1 180 ? -5.903 0.066 -12.228 1.00 97.19 180 THR A N 1
ATOM 1417 C CA . THR A 1 180 ? -5.998 -0.394 -13.615 1.00 97.19 180 THR A CA 1
ATOM 1418 C C . THR A 1 180 ? -4.610 -0.563 -14.212 1.00 97.19 180 THR A C 1
ATOM 1420 O O . THR A 1 180 ? -3.720 0.239 -13.935 1.00 97.19 180 THR A O 1
ATOM 1423 N N . ILE A 1 181 ? -4.432 -1.606 -15.022 1.00 96.62 181 ILE A N 1
ATOM 1424 C CA . ILE A 1 181 ? -3.206 -1.867 -15.784 1.00 96.62 181 ILE A CA 1
ATOM 1425 C C . ILE A 1 181 ? -3.526 -1.612 -17.251 1.00 96.62 181 ILE A C 1
ATOM 1427 O O . ILE A 1 181 ? -4.491 -2.187 -17.759 1.00 96.62 181 ILE A O 1
ATOM 1431 N N . ASP A 1 182 ? -2.766 -0.738 -17.900 1.00 93.06 182 ASP A N 1
ATOM 1432 C CA . ASP A 1 182 ? -2.915 -0.486 -19.333 1.00 93.06 182 ASP A CA 1
ATOM 1433 C C . ASP A 1 182 ? -2.143 -1.504 -20.193 1.00 93.06 182 ASP A C 1
ATOM 1435 O O . ASP A 1 182 ? -1.499 -2.430 -19.686 1.00 93.06 182 ASP A O 1
ATOM 1439 N N . ASP A 1 183 ? -2.232 -1.346 -21.514 1.00 92.50 183 ASP A N 1
ATOM 1440 C CA . ASP A 1 183 ? -1.606 -2.245 -22.489 1.00 92.50 183 ASP A CA 1
ATOM 1441 C C . ASP A 1 183 ? -0.066 -2.216 -22.429 1.00 92.50 183 ASP A C 1
ATOM 1443 O O . ASP A 1 183 ? 0.587 -3.180 -22.832 1.00 92.50 183 ASP A O 1
ATOM 1447 N N . GLU A 1 184 ? 0.522 -1.145 -21.887 1.00 90.25 184 GLU A N 1
ATOM 1448 C CA . GLU A 1 184 ? 1.966 -1.012 -21.663 1.00 90.25 184 GLU A CA 1
ATOM 1449 C C . GLU A 1 184 ? 2.404 -1.640 -20.327 1.00 90.25 184 GLU A C 1
ATOM 1451 O O . GLU A 1 184 ? 3.597 -1.753 -20.039 1.00 90.25 184 GLU A O 1
ATOM 1456 N N . GLY A 1 185 ? 1.446 -2.105 -19.519 1.00 89.31 185 GLY A N 1
ATOM 1457 C CA . GLY A 1 185 ? 1.687 -2.680 -18.202 1.00 89.31 185 GLY A CA 1
ATOM 1458 C C . GLY A 1 185 ? 1.843 -1.636 -17.097 1.00 89.31 185 GLY A C 1
ATOM 1459 O O . GLY A 1 185 ? 2.226 -1.997 -15.981 1.00 89.31 185 GLY A O 1
ATOM 1460 N N . ILE A 1 186 ? 1.544 -0.364 -17.370 1.00 91.25 186 ILE A N 1
ATOM 1461 C CA . ILE A 1 186 ? 1.631 0.709 -16.384 1.00 91.25 186 ILE A CA 1
ATOM 1462 C C . ILE A 1 186 ? 0.418 0.624 -15.461 1.00 91.25 186 ILE A C 1
ATOM 1464 O O . ILE A 1 186 ? -0.741 0.617 -15.885 1.00 91.25 186 ILE A O 1
ATOM 1468 N N . MET A 1 187 ? 0.694 0.568 -14.158 1.00 95.38 187 MET A N 1
ATOM 1469 C CA . MET A 1 187 ? -0.347 0.608 -13.143 1.00 95.38 187 MET A CA 1
ATOM 1470 C C . MET A 1 187 ? -0.753 2.052 -12.869 1.00 95.38 187 MET A C 1
ATOM 1472 O O . MET A 1 187 ? 0.074 2.918 -12.579 1.00 95.38 187 MET A O 1
ATOM 1476 N N . THR A 1 188 ? -2.055 2.295 -12.898 1.00 94.69 188 THR A N 1
ATOM 1477 C CA . THR A 1 188 ? -2.678 3.572 -12.559 1.00 94.69 188 THR A CA 1
ATOM 1478 C C . THR A 1 188 ? -3.733 3.363 -11.483 1.00 94.69 188 THR A C 1
ATOM 1480 O O . THR A 1 188 ? -4.328 2.291 -11.395 1.00 94.69 188 THR A O 1
ATOM 1483 N N . ALA A 1 189 ? -3.961 4.367 -10.637 1.00 94.06 189 ALA A N 1
ATOM 1484 C CA . ALA A 1 189 ? -5.027 4.335 -9.642 1.00 94.06 189 ALA A CA 1
ATOM 1485 C C . ALA A 1 189 ? -5.902 5.580 -9.703 1.00 94.06 189 ALA A C 1
ATOM 1487 O O . ALA A 1 189 ? -5.412 6.711 -9.768 1.00 94.06 189 ALA A O 1
ATOM 1488 N N . SER A 1 190 ? -7.210 5.363 -9.597 1.00 91.94 190 SER A N 1
ATOM 1489 C CA . SER A 1 190 ? -8.195 6.412 -9.369 1.00 91.94 190 SER A CA 1
ATOM 1490 C C . SER A 1 190 ? -8.693 6.346 -7.929 1.00 91.94 190 SER A C 1
ATOM 1492 O O . SER A 1 190 ? -9.414 5.423 -7.546 1.00 91.94 190 SER A O 1
ATOM 1494 N N . SER A 1 191 ? -8.323 7.344 -7.129 1.00 89.94 191 SER A N 1
ATOM 1495 C CA . SER A 1 191 ? -8.682 7.413 -5.710 1.00 89.94 191 SER A CA 1
ATOM 1496 C C . SER A 1 191 ? -9.841 8.376 -5.466 1.00 89.94 191 SER A C 1
ATOM 1498 O O . SER A 1 191 ? -9.868 9.502 -5.988 1.00 89.94 191 SER A O 1
ATOM 1500 N N . LYS A 1 192 ? -10.777 7.937 -4.620 1.00 90.12 192 LYS A N 1
ATOM 1501 C CA . LYS A 1 192 ? -11.935 8.691 -4.127 1.00 90.12 192 LYS A CA 1
ATOM 1502 C C . LYS A 1 192 ? -11.942 8.690 -2.602 1.00 90.12 192 LYS A C 1
ATOM 1504 O O . LYS A 1 192 ? -11.593 7.689 -1.988 1.00 90.12 192 LYS A O 1
ATOM 1509 N N . GLY A 1 193 ? -12.378 9.796 -2.016 1.00 87.75 193 GLY A N 1
ATOM 1510 C CA . GLY A 1 193 ? -12.602 9.945 -0.581 1.00 87.75 193 GLY A CA 1
ATOM 1511 C C . GLY A 1 193 ? -12.912 11.399 -0.243 1.00 87.75 193 GLY A C 1
ATOM 1512 O O . GLY A 1 193 ? -12.726 12.289 -1.081 1.00 87.75 193 GLY A O 1
ATOM 1513 N N . ARG A 1 194 ? -13.425 11.644 0.963 1.00 87.00 194 ARG A N 1
ATOM 1514 C CA . ARG A 1 194 ? -13.698 13.011 1.429 1.00 87.00 194 ARG A CA 1
ATOM 1515 C C . ARG A 1 194 ? -12.422 13.674 1.936 1.00 87.00 194 ARG A C 1
ATOM 1517 O O . ARG A 1 194 ? -11.560 13.019 2.514 1.00 87.00 194 ARG A O 1
ATOM 1524 N N . VAL A 1 195 ? -12.335 14.985 1.746 1.00 81.50 195 VAL A N 1
ATOM 1525 C CA . VAL A 1 195 ? -11.219 15.825 2.189 1.00 81.50 195 VAL A CA 1
ATOM 1526 C C . VAL A 1 195 ? -11.797 17.017 2.945 1.00 81.50 195 VAL A C 1
ATOM 1528 O O . VAL A 1 195 ? -12.787 17.602 2.500 1.00 81.50 195 VAL A O 1
ATOM 1531 N N . LYS A 1 196 ? -11.187 17.397 4.069 1.00 75.69 196 LYS A N 1
ATOM 1532 C CA . LYS A 1 196 ? -11.521 18.635 4.783 1.00 75.69 196 LYS A CA 1
ATOM 1533 C C . LYS A 1 196 ? -10.494 19.698 4.412 1.00 75.69 196 LYS A C 1
ATOM 1535 O O . LYS A 1 196 ? -9.365 19.645 4.873 1.00 75.69 196 LYS A O 1
ATOM 1540 N N . LEU A 1 197 ? -10.889 20.631 3.548 1.00 70.12 197 LEU A N 1
ATOM 1541 C CA . LEU A 1 197 ? -9.985 21.652 3.000 1.00 70.12 197 LEU A CA 1
ATOM 1542 C C . LEU A 1 197 ? -9.696 22.805 3.975 1.00 70.12 197 LEU A C 1
ATOM 1544 O O . LEU A 1 197 ? -8.706 23.503 3.797 1.00 70.12 197 LEU A O 1
ATOM 1548 N N . PHE A 1 198 ? -10.527 22.988 5.006 1.00 66.56 198 PHE A N 1
ATOM 1549 C CA . PHE A 1 198 ? -10.366 24.035 6.016 1.00 66.56 198 PHE A CA 1
ATOM 1550 C C . PHE A 1 198 ? -10.734 23.480 7.393 1.00 66.56 198 PHE A C 1
ATOM 1552 O O . PHE A 1 198 ? -11.830 22.935 7.561 1.00 66.56 198 PHE A O 1
ATOM 1559 N N . GLY A 1 199 ? -9.780 23.559 8.324 1.00 50.00 199 GLY A N 1
ATOM 1560 C CA . GLY A 1 199 ? -9.898 23.204 9.739 1.00 50.00 199 GLY A CA 1
ATOM 1561 C C . GLY A 1 199 ? -10.338 24.389 10.567 1.00 50.00 199 GLY A C 1
ATOM 1562 O O . GLY A 1 199 ? -9.711 25.455 10.396 1.00 50.00 199 GLY A O 1
#

Sequence (199 aa):
MSAQYTVPNPAAPGKMFMNYQGLASYLSSGGDNYWVIDTDYDNYAITYACRSLKDDGTCDDGYSLIFSRNPRGLPPAIQRIVRQKQEEICMAGQFEPVLQSGVYTIQTLLNNGKMDYSKVALLIVVLSYIEECWSASCVVDSFSVKEDFDPKKYAGKWYALQKKDPEGLFLQDNISAEYTIDDEGIMTASSKGRVKLFG